Protein AF-A0A2R6CBZ5-F1 (afdb_monomer_lite)

Sequence (219 aa):
MSNRHTLRALGLALSLVWSGFLWVFGEGLGGIYASTMGGGVFPGTPSLLNGFPGAALLYAWLSIILLLPERMWRLEGVFSPIRDGAAALFAVSTLVQLSPLMWTAYGQASIFTANLDNLPPQLWFTVEGIAHFSVSHPVTANTLEALAEGLAALGVWGVTPKRWGYIYATILLGFTWWFSLGLGGLLTGLGTDPNTPPLILLLMTPYILWCRQAQSNQT

pLDDT: mean 89.34, std 8.37, range [50.94, 98.0]

Foldseek 3Di:
DVVVVVVLLVVLVVLLVVLVVCCVPVCVQVQCWDADPVGDIDGGQRAVLSQPNKPSVLSNLVSVLSVDDCVLCDLQDQHHSLLLVLLVRLVVRLVSLVPPQQQALCRLLVQQVVQCVLADVVCNVVQVVVSVCCNVHSNVNSVVRSVLSNLLSVQSDGNDQNLVSLVSLLVVLVCSQVRRCVQQSVNVVPRPDRGNSVSSNVSCVVSNVVVVVVVVVVD

Organism: NCBI:txid1978158

Secondary structure (DSSP, 8-state):
-HHHHHHHHHHHHHHHHHHHHHHHHTSHHHHTEEE-TTS-EEE----GGGTTT-HHHHHHHHHHHHHS-GGGG-TT-S--HHHHHHHHHHHHHHHHTTSGGGGSTTHHHHHHHHGGGGS-GGGTHHHHHHHHHHHH-HHHHHHHHHHHHHHHHHHH-SSS--HHHHHHHHHHHHHIIIIITGGGGTTTT--SS--HHHHHHHHHHHHHHHHHHHHHT--

Radius of gyration: 18.52 Å; chains: 1; bounding box: 54×33×58 Å

Structure (mmCIF, N/CA/C/O backbone):
data_AF-A0A2R6CBZ5-F1
#
_entry.id   AF-A0A2R6CBZ5-F1
#
loop_
_atom_site.group_PDB
_atom_site.id
_atom_site.type_symbol
_atom_site.label_atom_id
_atom_site.label_alt_id
_atom_site.label_comp_id
_atom_site.label_asym_id
_atom_site.label_entity_id
_atom_site.label_seq_id
_atom_site.pdbx_PDB_ins_code
_atom_site.Cartn_x
_atom_site.Cartn_y
_atom_site.Cartn_z
_atom_site.occupancy
_atom_site.B_iso_or_equiv
_atom_site.auth_seq_id
_atom_site.auth_comp_id
_atom_site.auth_asym_id
_atom_site.auth_atom_id
_atom_site.pdbx_PDB_model_num
ATOM 1 N N . MET A 1 1 ? -36.769 6.886 15.000 1.00 52.84 1 MET A N 1
ATOM 2 C CA . MET A 1 1 ? -35.297 6.684 14.982 1.00 52.84 1 MET A CA 1
ATOM 3 C C . MET A 1 1 ? -34.851 5.418 14.227 1.00 52.84 1 MET A C 1
ATOM 5 O O . MET A 1 1 ? -33.758 5.444 13.682 1.00 52.84 1 MET A O 1
ATOM 9 N N . SER A 1 2 ? -35.683 4.370 14.088 1.00 66.56 2 SER A N 1
ATOM 10 C CA . SER A 1 2 ? -35.360 3.122 13.354 1.00 66.56 2 SER A CA 1
ATOM 11 C C . SER A 1 2 ? -34.949 3.313 11.874 1.00 66.56 2 SER A C 1
ATOM 13 O O . SER A 1 2 ? -33.903 2.808 11.476 1.00 66.56 2 SER A O 1
ATOM 15 N N . ASN A 1 3 ? -35.662 4.134 11.087 1.00 79.69 3 ASN A N 1
ATOM 16 C CA . ASN A 1 3 ? -35.371 4.286 9.648 1.00 79.69 3 ASN A CA 1
ATOM 17 C C . ASN A 1 3 ? -33.962 4.804 9.319 1.00 79.69 3 ASN A C 1
ATOM 19 O O . ASN A 1 3 ? -33.405 4.414 8.302 1.00 79.69 3 ASN A O 1
ATOM 23 N N . ARG A 1 4 ? -33.352 5.660 10.151 1.00 84.62 4 ARG A N 1
ATOM 24 C CA . ARG A 1 4 ? -32.015 6.213 9.850 1.00 84.62 4 ARG A CA 1
ATOM 25 C C . ARG A 1 4 ? -30.916 5.157 9.962 1.00 84.62 4 ARG A C 1
ATOM 27 O O . ARG A 1 4 ? -30.015 5.132 9.132 1.00 84.62 4 ARG A O 1
ATOM 34 N N . HIS A 1 5 ? -31.010 4.277 10.958 1.00 85.12 5 HIS A N 1
ATOM 35 C CA . HIS A 1 5 ? -30.058 3.178 11.123 1.00 85.12 5 HIS A CA 1
ATOM 36 C C . HIS A 1 5 ? -30.206 2.145 10.009 1.00 85.12 5 HIS A C 1
ATOM 38 O O . HIS A 1 5 ? -29.203 1.731 9.435 1.00 85.12 5 HIS A O 1
ATOM 44 N N . THR A 1 6 ? -31.443 1.796 9.649 1.00 89.56 6 THR A N 1
ATOM 45 C CA . THR A 1 6 ? -31.718 0.868 8.545 1.00 89.56 6 THR A CA 1
ATOM 46 C C . THR A 1 6 ? -31.241 1.425 7.204 1.00 89.56 6 THR A C 1
ATOM 48 O O . THR A 1 6 ? -30.576 0.713 6.460 1.00 89.56 6 THR A O 1
ATOM 51 N N . LEU A 1 7 ? -31.499 2.706 6.914 1.00 92.62 7 LEU A N 1
ATOM 52 C CA . LEU A 1 7 ? -31.026 3.355 5.685 1.00 92.62 7 LEU A CA 1
ATOM 53 C C . LEU A 1 7 ? -29.497 3.440 5.627 1.00 92.62 7 LEU A C 1
ATOM 55 O O . LEU A 1 7 ? -28.917 3.161 4.581 1.00 92.62 7 LEU A O 1
ATOM 59 N N . ARG A 1 8 ? -28.832 3.765 6.745 1.00 92.00 8 ARG A N 1
ATOM 60 C CA . ARG A 1 8 ? -27.363 3.739 6.828 1.00 92.00 8 ARG A CA 1
ATOM 61 C C . ARG A 1 8 ? -26.823 2.339 6.548 1.00 92.00 8 ARG A C 1
ATOM 63 O O . ARG A 1 8 ? -25.903 2.199 5.751 1.00 92.00 8 ARG A O 1
ATOM 70 N N . ALA A 1 9 ? -27.377 1.319 7.200 1.00 92.50 9 ALA A N 1
ATOM 71 C CA . ALA A 1 9 ? -26.928 -0.059 7.029 1.00 92.50 9 ALA A CA 1
ATOM 72 C C . ALA A 1 9 ? -27.120 -0.541 5.585 1.00 92.50 9 ALA A C 1
ATOM 74 O O . ALA A 1 9 ? -26.209 -1.136 5.017 1.00 92.50 9 ALA A O 1
ATOM 75 N N . LEU A 1 10 ? -28.263 -0.219 4.972 1.00 95.00 10 LEU A N 1
ATOM 76 C CA . LEU A 1 10 ? -28.537 -0.525 3.571 1.00 95.00 10 LEU A CA 1
ATOM 77 C C . LEU A 1 10 ? -27.551 0.186 2.636 1.00 95.00 10 LEU A C 1
ATOM 79 O O . LEU A 1 10 ? -26.995 -0.451 1.747 1.00 95.00 10 LEU A O 1
ATOM 83 N N . GLY A 1 11 ? -27.300 1.479 2.859 1.00 95.25 11 GLY A N 1
ATOM 84 C CA . GLY A 1 11 ? -26.334 2.249 2.075 1.00 95.25 11 GLY A CA 1
ATOM 85 C C . GLY A 1 11 ? -24.929 1.650 2.143 1.00 95.25 11 GLY A C 1
ATOM 86 O O . GLY A 1 11 ? -24.306 1.445 1.110 1.00 95.25 11 GLY A O 1
ATOM 87 N N . LEU A 1 12 ? -24.462 1.281 3.339 1.00 95.62 12 LEU A N 1
ATOM 88 C CA . LEU A 1 12 ? -23.156 0.638 3.522 1.00 95.62 12 LEU A CA 1
ATOM 89 C C . LEU A 1 12 ? -23.094 -0.762 2.898 1.00 95.62 12 LEU A C 1
ATOM 91 O O . LEU A 1 12 ? -22.068 -1.127 2.333 1.00 95.62 12 LEU A O 1
ATOM 95 N N . ALA A 1 13 ? -24.180 -1.536 2.960 1.00 95.62 13 ALA A N 1
ATOM 96 C CA . ALA A 1 13 ? -24.251 -2.843 2.312 1.00 95.62 13 ALA A CA 1
ATOM 97 C C . ALA A 1 13 ? -24.201 -2.721 0.780 1.00 95.62 13 ALA A C 1
ATOM 99 O O . ALA A 1 13 ? -23.477 -3.470 0.128 1.00 95.62 13 ALA A O 1
ATOM 100 N N . LEU A 1 14 ? -24.915 -1.748 0.205 1.00 96.25 14 LEU A N 1
ATOM 101 C CA . LEU A 1 14 ? -24.851 -1.455 -1.228 1.00 96.25 14 LEU A CA 1
ATOM 102 C C . LEU A 1 14 ? -23.453 -0.980 -1.638 1.00 96.25 14 LEU A C 1
ATOM 104 O O . LEU A 1 14 ? -22.916 -1.486 -2.621 1.00 96.25 14 LEU A O 1
ATOM 108 N N . SER A 1 15 ? -22.833 -0.087 -0.859 1.00 95.81 15 SER A N 1
ATOM 109 C CA . SER A 1 15 ? -21.448 0.344 -1.086 1.00 95.81 15 SER A CA 1
ATOM 110 C C . SER A 1 15 ? -20.470 -0.824 -1.027 1.00 95.81 15 SER A C 1
ATOM 112 O O . SER A 1 15 ? -19.576 -0.897 -1.864 1.00 95.81 15 SER A O 1
ATOM 114 N N . LEU A 1 16 ? -20.648 -1.760 -0.090 1.00 96.31 16 LEU A N 1
ATOM 115 C CA . LEU A 1 16 ? -19.819 -2.959 0.028 1.00 96.31 16 LEU A CA 1
ATOM 116 C C . LEU A 1 16 ? -19.927 -3.847 -1.219 1.00 96.31 16 LEU A C 1
ATOM 118 O O . LEU A 1 16 ? -18.905 -4.246 -1.775 1.00 96.31 16 LEU A O 1
ATOM 122 N N . VAL A 1 17 ? -21.151 -4.120 -1.682 1.00 96.44 17 VAL A N 1
ATOM 123 C CA . VAL A 1 17 ? -21.393 -4.927 -2.890 1.00 96.44 17 VAL A CA 1
ATOM 124 C C . VAL A 1 17 ? -20.820 -4.241 -4.130 1.00 96.44 17 VAL A C 1
ATOM 126 O O . VAL A 1 17 ? -20.126 -4.881 -4.918 1.00 96.44 17 VAL A O 1
ATOM 129 N N . TRP A 1 18 ? -21.060 -2.938 -4.286 1.00 96.38 18 TRP A N 1
ATOM 130 C CA . TRP A 1 18 ? -20.557 -2.166 -5.422 1.00 96.38 18 TRP A CA 1
ATOM 131 C C . TRP A 1 18 ? -19.028 -2.084 -5.442 1.00 96.38 18 TRP A C 1
ATOM 133 O O . TRP A 1 18 ? -18.405 -2.296 -6.479 1.00 96.38 18 TRP A O 1
ATOM 143 N N . SER A 1 19 ? -18.416 -1.852 -4.282 1.00 95.44 19 SER A N 1
ATOM 144 C CA . SER A 1 19 ? -16.959 -1.833 -4.134 1.00 95.44 19 SER A CA 1
ATOM 145 C C . SER A 1 19 ? -16.347 -3.191 -4.479 1.00 95.44 19 SER A C 1
ATOM 147 O O . SER A 1 19 ? -15.356 -3.251 -5.196 1.00 95.44 19 SER A O 1
ATOM 149 N N . GLY A 1 20 ? -16.969 -4.295 -4.046 1.00 95.19 20 GLY A N 1
ATOM 150 C CA . GLY A 1 20 ? -16.539 -5.641 -4.433 1.00 95.19 20 GLY A CA 1
ATOM 151 C C . GLY A 1 20 ? -16.643 -5.888 -5.940 1.00 95.19 20 GLY A C 1
ATOM 152 O O . GLY A 1 20 ? -15.732 -6.459 -6.533 1.00 95.19 20 GLY A O 1
ATOM 153 N N . PHE A 1 21 ? -17.714 -5.410 -6.579 1.00 94.94 21 PHE A N 1
ATOM 154 C CA . PHE A 1 21 ? -17.866 -5.483 -8.033 1.00 94.94 21 PHE A CA 1
ATOM 155 C C . PHE A 1 21 ? -16.751 -4.717 -8.764 1.00 94.94 21 PHE A C 1
ATOM 157 O O . PHE A 1 21 ? -16.101 -5.281 -9.645 1.00 94.94 21 PHE A O 1
ATOM 164 N N . LEU A 1 22 ? -16.480 -3.467 -8.373 1.00 92.88 22 LEU A N 1
ATOM 165 C CA . LEU A 1 22 ? -15.398 -2.667 -8.958 1.00 92.88 22 LEU A CA 1
ATOM 166 C C . LEU A 1 22 ? -14.021 -3.279 -8.703 1.00 92.88 22 LEU A C 1
ATOM 168 O O . LEU A 1 22 ? -13.183 -3.277 -9.597 1.00 92.88 22 LEU A O 1
ATOM 172 N N . TRP A 1 23 ? -13.795 -3.859 -7.529 1.00 93.56 23 TRP A N 1
ATOM 173 C CA . TRP A 1 23 ? -12.529 -4.510 -7.223 1.00 93.56 23 TRP A CA 1
ATOM 174 C C . TRP A 1 23 ? -12.255 -5.702 -8.152 1.00 93.56 23 TRP A C 1
ATOM 176 O O . TRP A 1 23 ? -11.148 -5.854 -8.666 1.00 93.56 23 TRP A O 1
ATOM 186 N N . VAL A 1 24 ? -13.274 -6.524 -8.425 1.00 91.19 24 VAL A N 1
ATOM 187 C CA . VAL A 1 24 ? -13.150 -7.683 -9.323 1.00 91.19 24 VAL A CA 1
ATOM 188 C C . VAL A 1 24 ? -13.010 -7.252 -10.783 1.00 91.19 24 VAL A C 1
ATOM 190 O O . VAL A 1 24 ? -12.098 -7.713 -11.466 1.00 91.19 24 VAL A O 1
ATOM 193 N N . PHE A 1 25 ? -13.907 -6.390 -11.269 1.00 88.44 25 PHE A N 1
ATOM 194 C CA . PHE A 1 25 ? -14.039 -6.113 -12.704 1.00 88.44 25 PHE A CA 1
ATOM 195 C C . PHE A 1 25 ? -13.371 -4.815 -13.162 1.00 88.44 25 PHE A C 1
ATOM 197 O O . PHE A 1 25 ? -12.951 -4.731 -14.311 1.00 88.44 25 PHE A O 1
ATOM 204 N N . GLY A 1 26 ? -13.288 -3.810 -12.292 1.00 85.62 26 GLY A N 1
ATOM 205 C CA . GLY A 1 26 ? -12.652 -2.524 -12.584 1.00 85.62 26 GLY A CA 1
ATOM 206 C C . GLY A 1 26 ? -11.151 -2.526 -12.298 1.00 85.62 26 GLY A C 1
ATOM 207 O O . GLY A 1 26 ? -10.377 -2.055 -13.121 1.00 85.62 26 GLY A O 1
ATOM 208 N N . GLU A 1 27 ? -10.735 -3.094 -11.163 1.00 88.56 27 GLU A N 1
ATOM 209 C CA . GLU A 1 27 ? -9.334 -3.068 -10.705 1.00 88.56 27 GLU A CA 1
ATOM 210 C C . GLU A 1 27 ? -8.576 -4.390 -10.934 1.00 88.56 27 GLU A C 1
ATOM 212 O O . GLU A 1 27 ? -7.393 -4.487 -10.609 1.00 88.56 27 GLU A O 1
ATOM 217 N N . GLY A 1 28 ? -9.231 -5.437 -11.452 1.00 86.19 28 GLY A N 1
ATOM 218 C CA . GLY A 1 28 ? -8.579 -6.730 -11.709 1.00 86.19 28 GLY A CA 1
ATOM 219 C C . GLY A 1 28 ? -8.059 -7.413 -10.438 1.00 86.19 28 GLY A C 1
ATOM 220 O O . GLY A 1 28 ? -6.950 -7.953 -10.423 1.00 86.19 28 GLY A O 1
ATOM 221 N N . LEU A 1 29 ? -8.851 -7.369 -9.359 1.00 89.25 29 LEU A N 1
ATOM 222 C CA . LEU A 1 29 ? -8.486 -7.794 -8.000 1.00 89.25 29 LEU A CA 1
ATOM 223 C C . LEU A 1 29 ? -7.281 -7.022 -7.433 1.00 89.25 29 LEU A C 1
ATOM 225 O O . LEU A 1 29 ? -6.395 -7.607 -6.808 1.00 89.25 29 LEU A O 1
ATOM 229 N N . GLY A 1 30 ? -7.224 -5.711 -7.676 1.00 85.88 30 GLY A N 1
ATOM 230 C CA . GLY A 1 30 ? -6.129 -4.862 -7.203 1.00 85.88 30 GLY A CA 1
ATOM 231 C C . GLY A 1 30 ? -4.827 -5.059 -7.976 1.00 85.88 30 GLY A C 1
ATOM 232 O O . GLY A 1 30 ? -3.751 -5.009 -7.383 1.00 85.88 30 GLY A O 1
ATOM 233 N N . GLY A 1 31 ? -4.915 -5.353 -9.275 1.00 86.12 31 GLY A N 1
ATOM 234 C CA . GLY A 1 31 ? -3.750 -5.578 -10.133 1.00 86.12 31 GLY A CA 1
ATOM 235 C C . GLY A 1 31 ? -3.151 -6.988 -10.068 1.00 86.12 31 GLY A C 1
ATOM 236 O O . GLY A 1 31 ? -2.089 -7.210 -10.651 1.00 86.12 31 GLY A O 1
ATOM 237 N N . ILE A 1 32 ? -3.812 -7.957 -9.412 1.00 87.62 32 ILE A N 1
ATOM 238 C CA . ILE A 1 32 ? -3.441 -9.386 -9.523 1.00 87.62 32 ILE A CA 1
ATOM 239 C C . ILE A 1 32 ? -3.614 -9.860 -10.966 1.00 87.62 32 ILE A C 1
ATOM 241 O O . ILE A 1 32 ? -2.804 -10.643 -11.465 1.00 87.62 32 ILE A O 1
ATOM 245 N N . TYR A 1 33 ? -4.656 -9.375 -11.638 1.00 87.25 33 TYR A N 1
ATOM 246 C CA . TYR A 1 33 ? -4.913 -9.638 -13.043 1.00 87.25 33 TYR A CA 1
ATOM 247 C C . TYR A 1 33 ? -4.936 -8.333 -13.832 1.00 87.25 33 TYR A C 1
ATOM 249 O O . TYR A 1 33 ? -5.466 -7.322 -13.379 1.00 87.25 33 TYR A O 1
ATOM 257 N N . ALA A 1 34 ? -4.395 -8.379 -15.043 1.00 80.94 34 ALA A N 1
ATOM 258 C CA . ALA A 1 34 ? -4.497 -7.315 -16.028 1.00 80.94 34 ALA A CA 1
ATOM 259 C C . ALA A 1 34 ? -5.406 -7.771 -17.174 1.00 80.94 34 ALA A C 1
ATOM 261 O O . ALA A 1 34 ? -5.337 -8.924 -17.611 1.00 80.94 34 ALA A O 1
ATOM 262 N N . SER A 1 35 ? -6.253 -6.865 -17.666 1.00 71.25 35 SER A N 1
ATOM 263 C CA . SER A 1 35 ? -7.093 -7.106 -18.840 1.00 71.25 35 SER A CA 1
ATOM 264 C C . SER A 1 35 ? -6.584 -6.304 -20.034 1.00 71.25 35 SER A C 1
ATOM 266 O O . SER A 1 35 ? -6.157 -5.158 -19.896 1.00 71.25 35 SER A O 1
ATOM 268 N N . THR A 1 36 ? -6.599 -6.910 -21.218 1.00 67.81 36 THR A N 1
ATOM 269 C CA . THR A 1 36 ? -6.299 -6.206 -22.470 1.00 67.81 36 THR A CA 1
ATOM 270 C C . THR A 1 36 ? -7.587 -5.755 -23.146 1.00 67.81 36 THR A C 1
ATOM 272 O O . THR A 1 36 ? -8.638 -6.374 -22.983 1.00 67.81 36 THR A O 1
ATOM 275 N N . MET A 1 37 ? -7.509 -4.719 -23.990 1.00 58.69 37 MET A N 1
ATOM 276 C CA . MET A 1 37 ? -8.653 -4.252 -24.791 1.00 58.69 37 MET A CA 1
ATOM 277 C C . MET A 1 37 ? -9.241 -5.333 -25.725 1.00 58.69 37 MET A C 1
ATOM 279 O O . MET A 1 37 ? -10.350 -5.170 -26.222 1.00 58.69 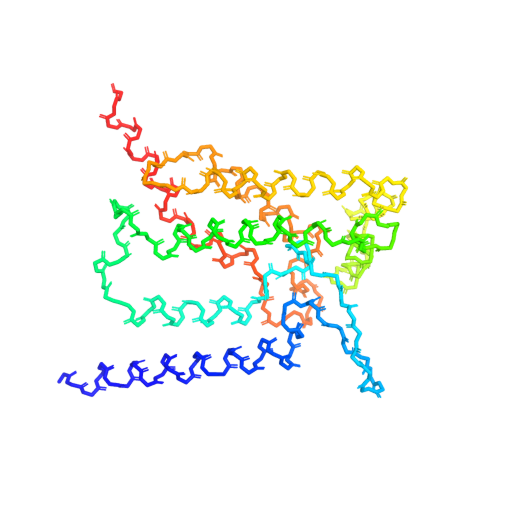37 MET A O 1
ATOM 283 N N . GLY A 1 38 ? -8.529 -6.448 -25.941 1.00 69.88 38 GLY A N 1
ATOM 284 C CA . GLY A 1 38 ? -9.014 -7.629 -26.663 1.00 69.88 38 GLY A CA 1
ATOM 285 C C . GLY A 1 38 ? -9.733 -8.674 -25.796 1.00 69.88 38 GLY A C 1
ATOM 286 O O . GLY A 1 38 ? -10.045 -9.749 -26.300 1.00 69.88 38 GLY A O 1
ATOM 287 N N . GLY A 1 39 ? -9.964 -8.404 -24.506 1.00 69.00 39 GLY A N 1
ATOM 288 C CA . GLY A 1 39 ? -10.650 -9.308 -23.573 1.00 69.00 39 GLY A CA 1
ATOM 289 C C . GLY A 1 39 ? -9.772 -10.411 -22.966 1.00 69.00 39 GLY A C 1
ATOM 290 O O . GLY A 1 39 ? -10.287 -11.288 -22.277 1.00 69.00 39 GLY A O 1
ATOM 291 N N . GLY A 1 40 ? -8.457 -10.389 -23.206 1.00 76.88 40 GLY A N 1
ATOM 292 C CA . GLY A 1 40 ? -7.523 -11.335 -22.594 1.00 76.88 40 GLY A CA 1
ATOM 293 C C . GLY A 1 40 ? -7.223 -10.963 -21.143 1.00 76.88 40 GLY A C 1
ATOM 294 O O . GLY A 1 40 ? -6.978 -9.793 -20.854 1.00 76.88 40 GLY A O 1
ATOM 295 N N . VAL A 1 41 ? -7.218 -11.954 -20.248 1.00 80.06 41 VAL A N 1
ATOM 296 C CA . VAL A 1 41 ? -6.837 -11.799 -18.836 1.00 80.06 41 VAL A CA 1
ATOM 297 C C . VAL A 1 41 ? -5.476 -12.447 -18.622 1.00 80.06 41 VAL A C 1
ATOM 299 O O . VAL A 1 41 ? -5.294 -13.624 -18.935 1.00 80.06 41 VAL A O 1
ATOM 302 N N . PHE A 1 42 ? -4.531 -11.689 -18.075 1.00 83.69 42 PHE A N 1
ATOM 303 C CA . PHE A 1 42 ? -3.172 -12.150 -17.798 1.00 83.69 42 PHE A CA 1
ATOM 304 C C . PHE A 1 42 ? -2.784 -11.841 -16.348 1.00 83.69 42 PHE A C 1
ATOM 306 O O . PHE A 1 42 ? -3.378 -10.947 -15.741 1.00 83.69 42 PHE A O 1
ATOM 313 N N . PRO A 1 43 ? -1.803 -12.557 -15.771 1.00 84.38 43 PRO A N 1
ATOM 314 C CA . PRO A 1 43 ? -1.226 -12.175 -14.487 1.00 84.38 43 PRO A CA 1
ATOM 315 C C . PRO A 1 43 ? -0.700 -10.736 -14.546 1.00 84.38 43 PRO A C 1
ATOM 317 O O . PRO A 1 43 ? 0.056 -10.390 -15.454 1.00 84.38 43 PRO A O 1
ATOM 320 N N . GLY A 1 44 ? -1.137 -9.904 -13.605 1.00 85.25 44 GLY A N 1
ATOM 321 C CA . GLY A 1 44 ? -0.653 -8.539 -13.431 1.00 85.25 44 GLY A CA 1
ATOM 322 C C . GLY A 1 44 ? 0.586 -8.475 -12.538 1.00 85.25 44 GLY A C 1
ATOM 323 O O . GLY A 1 44 ? 1.212 -9.490 -12.224 1.00 85.25 44 GLY A O 1
ATOM 324 N N . THR A 1 45 ? 0.923 -7.262 -12.105 1.00 87.69 45 THR A N 1
ATOM 325 C CA . THR A 1 45 ? 2.003 -6.970 -11.151 1.00 87.69 45 THR A CA 1
ATOM 326 C C . THR A 1 45 ? 1.400 -6.492 -9.830 1.00 87.69 45 THR A C 1
ATOM 328 O O . THR A 1 45 ? 1.353 -5.283 -9.576 1.00 87.69 45 THR A O 1
ATOM 331 N N . PRO A 1 46 ? 0.854 -7.406 -9.006 1.00 87.06 46 PRO A N 1
ATOM 332 C CA . PRO A 1 46 ? 0.301 -7.034 -7.714 1.00 87.06 46 PRO A CA 1
ATOM 333 C C . PRO A 1 46 ? 1.447 -6.567 -6.807 1.00 87.06 46 PRO A C 1
ATOM 335 O O . PRO A 1 46 ? 2.442 -7.262 -6.644 1.00 87.06 46 PRO A O 1
ATOM 338 N N . SER A 1 47 ? 1.336 -5.351 -6.281 1.00 91.31 47 SER A N 1
ATOM 339 C CA . SER A 1 47 ? 2.338 -4.701 -5.428 1.00 91.31 47 SER A CA 1
ATOM 340 C C . SER A 1 47 ? 1.705 -3.452 -4.817 1.00 91.31 47 SER A C 1
ATOM 342 O O . SER A 1 47 ? 0.853 -2.820 -5.458 1.00 91.31 47 SER A O 1
ATOM 344 N N . LEU A 1 48 ? 2.098 -3.071 -3.594 1.00 92.50 48 LEU A N 1
ATOM 345 C CA . LEU A 1 48 ? 1.616 -1.824 -2.988 1.00 92.50 48 LEU A CA 1
ATOM 346 C C . LEU A 1 48 ? 1.962 -0.615 -3.870 1.00 92.50 48 LEU A C 1
ATOM 348 O O . LEU A 1 48 ? 1.159 0.314 -3.973 1.00 92.50 48 LEU A O 1
ATOM 352 N N . LEU A 1 49 ? 3.118 -0.654 -4.544 1.00 92.62 49 LEU A N 1
ATOM 353 C CA . LEU A 1 49 ? 3.564 0.367 -5.493 1.00 92.62 49 LEU A CA 1
ATOM 354 C C . LEU A 1 49 ? 2.635 0.474 -6.708 1.00 92.62 49 LEU A C 1
ATOM 356 O O . LEU A 1 49 ? 2.449 1.569 -7.226 1.00 92.62 49 LEU A O 1
ATOM 360 N N . ASN A 1 50 ? 1.990 -0.623 -7.108 1.00 91.00 50 ASN A N 1
ATOM 361 C CA . ASN A 1 50 ? 0.949 -0.638 -8.141 1.00 91.00 50 ASN A CA 1
ATOM 362 C C . ASN A 1 50 ? -0.466 -0.399 -7.577 1.00 91.00 50 ASN A C 1
ATOM 364 O O . ASN A 1 50 ? -1.469 -0.626 -8.248 1.00 91.00 50 ASN A O 1
ATOM 368 N N . GLY A 1 51 ? -0.569 0.026 -6.317 1.00 88.50 51 GLY A N 1
ATOM 369 C CA . GLY A 1 51 ? -1.836 0.358 -5.680 1.00 88.50 51 GLY A CA 1
ATOM 370 C C . GLY A 1 51 ? -2.567 -0.836 -5.077 1.00 88.50 51 GLY A C 1
ATOM 371 O O . GLY A 1 51 ? -3.662 -0.634 -4.558 1.00 88.50 51 GLY A O 1
ATOM 372 N N . PHE A 1 52 ? -1.984 -2.042 -5.060 1.00 91.44 52 PHE A N 1
ATOM 373 C CA . PHE A 1 52 ? -2.568 -3.205 -4.385 1.00 91.44 52 PHE A CA 1
ATOM 374 C C . PHE A 1 52 ? -2.882 -2.884 -2.905 1.00 91.44 52 PHE A C 1
ATOM 376 O O . PHE A 1 52 ? -2.069 -2.253 -2.226 1.00 91.44 52 PHE A O 1
ATOM 383 N N . PRO A 1 53 ? -4.040 -3.309 -2.368 1.00 90.19 53 PRO A N 1
ATOM 384 C CA . PRO A 1 53 ? -5.051 -4.162 -2.998 1.00 90.19 53 PRO A CA 1
ATOM 385 C C . PRO A 1 53 ? -6.089 -3.416 -3.848 1.00 90.19 53 PRO A C 1
ATOM 387 O O . PRO A 1 53 ? -7.047 -4.039 -4.284 1.00 90.19 53 PRO A O 1
ATOM 390 N N . GLY A 1 54 ? -5.929 -2.116 -4.069 1.00 90.75 54 GLY A N 1
ATOM 391 C CA . GLY A 1 54 ? -6.854 -1.277 -4.826 1.00 90.75 54 GLY A CA 1
ATOM 392 C C . GLY A 1 54 ? -7.791 -0.455 -3.938 1.00 90.75 54 GLY A C 1
ATOM 393 O O . GLY A 1 54 ? -8.134 -0.847 -2.813 1.00 90.75 54 GLY A O 1
ATOM 394 N N . ALA A 1 55 ? -8.198 0.713 -4.439 1.00 91.06 55 ALA A N 1
ATOM 395 C CA . ALA A 1 55 ? -9.032 1.657 -3.702 1.00 91.06 55 ALA A CA 1
ATOM 396 C C . ALA A 1 55 ? -10.438 1.088 -3.470 1.00 91.06 55 ALA A C 1
ATOM 398 O O . ALA A 1 55 ? -10.992 1.244 -2.375 1.00 91.06 55 ALA A O 1
ATOM 399 N N . ALA A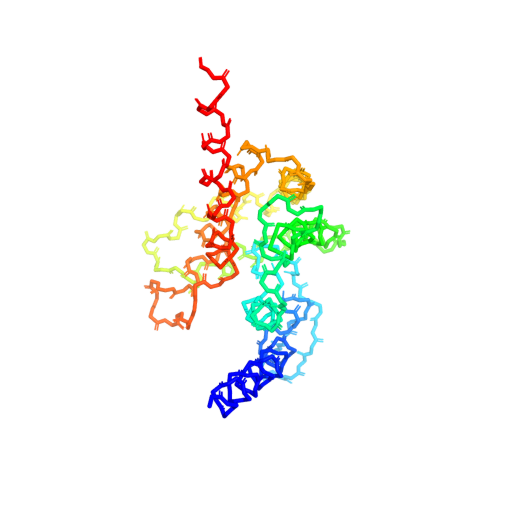 1 56 ? -10.980 0.342 -4.439 1.00 92.56 56 ALA A N 1
ATOM 400 C CA . ALA A 1 56 ? -12.272 -0.318 -4.305 1.00 92.56 56 ALA A CA 1
ATOM 401 C C . ALA A 1 56 ? -12.300 -1.293 -3.118 1.00 92.56 56 ALA A C 1
ATOM 403 O O . ALA A 1 56 ? -13.252 -1.277 -2.331 1.00 92.56 56 ALA A O 1
ATOM 404 N N . LEU A 1 57 ? -11.242 -2.083 -2.897 1.00 93.75 57 LEU A N 1
ATOM 405 C CA . LEU A 1 57 ? -11.201 -2.962 -1.723 1.00 93.75 57 LEU A CA 1
ATOM 406 C C . LEU A 1 57 ? -11.137 -2.169 -0.413 1.00 93.75 57 LEU A C 1
ATOM 408 O O . LEU A 1 57 ? -11.760 -2.564 0.577 1.00 93.75 57 LEU A O 1
ATOM 412 N N . LEU A 1 58 ? -10.443 -1.028 -0.394 1.00 93.44 58 LEU A N 1
ATOM 413 C CA . LEU A 1 58 ? -10.440 -0.157 0.782 1.00 93.44 58 LEU A CA 1
ATOM 414 C C . LEU A 1 58 ? -11.823 0.444 1.056 1.00 93.44 58 LEU A C 1
ATOM 416 O O . LEU A 1 58 ? -12.214 0.544 2.218 1.00 93.44 58 LEU A O 1
ATOM 420 N N . TYR A 1 59 ? -12.606 0.787 0.031 1.00 93.81 59 TYR A N 1
ATOM 421 C CA . TYR A 1 59 ? -13.989 1.248 0.212 1.00 93.81 59 TYR A CA 1
ATOM 422 C C . TYR A 1 59 ? -14.903 0.148 0.763 1.00 93.81 59 TYR A C 1
ATOM 424 O O . TYR A 1 59 ? -15.730 0.409 1.649 1.00 93.81 59 TYR A O 1
ATOM 432 N N . ALA A 1 60 ? -14.720 -1.095 0.309 1.00 94.81 60 ALA A N 1
ATOM 433 C CA . ALA A 1 60 ? -15.379 -2.260 0.893 1.00 94.81 60 ALA A CA 1
ATOM 434 C C . ALA A 1 60 ? -15.004 -2.417 2.377 1.00 94.81 60 ALA A C 1
ATOM 436 O O . ALA A 1 60 ? -15.878 -2.536 3.241 1.00 94.81 60 ALA A O 1
ATOM 437 N N . TRP A 1 61 ? -13.714 -2.334 2.700 1.00 94.25 61 TRP A N 1
ATOM 438 C CA . TRP A 1 61 ? -13.220 -2.428 4.073 1.00 94.25 61 TRP A CA 1
ATOM 439 C C . TRP A 1 61 ? -13.741 -1.296 4.972 1.00 94.25 61 TRP A C 1
ATOM 441 O O . TRP A 1 61 ? -14.211 -1.564 6.079 1.00 94.25 61 TRP A O 1
ATOM 451 N N . LEU A 1 62 ? -13.770 -0.052 4.487 1.00 92.81 62 LEU A N 1
ATOM 452 C CA . LEU A 1 62 ? -14.379 1.086 5.186 1.00 92.81 62 LEU A CA 1
ATOM 453 C C . LEU A 1 62 ? -15.871 0.865 5.445 1.00 92.81 62 LEU A C 1
ATOM 455 O O . LEU A 1 62 ? -16.357 1.155 6.540 1.00 92.81 62 LEU A O 1
ATOM 459 N N . SER A 1 63 ? -16.593 0.315 4.466 1.00 94.31 63 SER A N 1
ATOM 460 C CA . SER A 1 63 ? -18.015 -0.009 4.612 1.00 94.31 63 SER A CA 1
ATOM 461 C C . SER A 1 63 ? -18.236 -1.045 5.717 1.00 94.31 63 SER A C 1
ATOM 463 O O . SER A 1 63 ? -19.136 -0.880 6.542 1.00 94.31 63 SER A O 1
ATOM 465 N N . ILE A 1 64 ? -17.371 -2.063 5.795 1.00 93.44 64 ILE A N 1
ATOM 466 C CA . ILE A 1 64 ? -17.378 -3.053 6.881 1.00 93.44 64 ILE A CA 1
ATOM 467 C C . ILE A 1 64 ? -17.100 -2.371 8.221 1.00 93.44 64 ILE A C 1
ATOM 469 O O . ILE A 1 64 ? -17.884 -2.537 9.152 1.00 93.44 64 ILE A O 1
ATOM 473 N N . ILE A 1 65 ? -16.040 -1.564 8.324 1.00 91.81 65 ILE A N 1
ATOM 474 C CA . ILE A 1 65 ? -15.695 -0.846 9.560 1.00 91.81 65 ILE A CA 1
ATOM 475 C C . ILE A 1 65 ? -16.886 -0.003 10.050 1.00 91.81 65 ILE A C 1
ATOM 477 O O . ILE A 1 65 ? -17.234 -0.061 11.229 1.00 91.81 65 ILE A O 1
ATOM 481 N N . LEU A 1 66 ? -17.565 0.706 9.142 1.00 91.88 66 LEU A N 1
ATOM 482 C CA . LEU A 1 66 ? -18.753 1.530 9.415 1.00 91.88 66 LEU A CA 1
ATOM 483 C C . LEU A 1 66 ? -20.009 0.752 9.812 1.00 91.88 66 LEU A C 1
ATOM 485 O O . LEU A 1 66 ? -20.913 1.356 10.404 1.00 91.88 66 LEU A O 1
ATOM 489 N N . LEU A 1 67 ? -20.072 -0.543 9.508 1.00 92.50 67 LEU A N 1
ATOM 490 C CA . LEU A 1 67 ? -21.109 -1.462 9.981 1.00 92.50 67 LEU A CA 1
ATOM 491 C C . LEU A 1 67 ? -20.761 -2.085 11.340 1.00 92.50 67 LEU A C 1
ATOM 493 O O . LEU A 1 67 ? -21.663 -2.519 12.059 1.00 92.50 67 LEU A O 1
ATOM 497 N N . LEU A 1 68 ? -19.477 -2.133 11.706 1.00 90.94 68 LEU A N 1
ATOM 498 C CA . LEU A 1 68 ? -19.043 -2.708 12.974 1.00 90.94 68 LEU A CA 1
ATOM 499 C C . LEU A 1 68 ? -19.425 -1.820 14.174 1.00 90.94 68 LEU A C 1
ATOM 501 O O . LEU A 1 68 ? -19.453 -0.592 14.070 1.00 90.94 68 LEU A O 1
ATOM 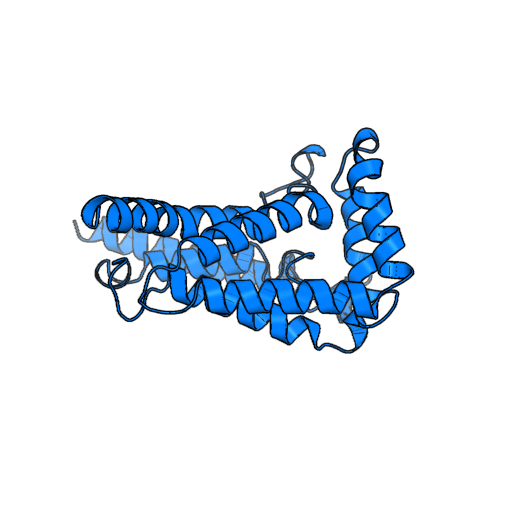505 N N . PRO A 1 69 ? -19.668 -2.423 15.354 1.00 88.38 69 PRO A N 1
ATOM 506 C CA . PRO A 1 69 ? -19.953 -1.676 16.574 1.00 88.38 69 PRO A CA 1
ATOM 507 C C . PRO A 1 69 ? -18.792 -0.762 16.993 1.00 88.38 69 PRO A C 1
ATOM 509 O O . PRO A 1 69 ? -17.633 -1.177 16.971 1.00 88.38 69 PRO A O 1
ATOM 512 N N . GLU A 1 70 ? -19.104 0.428 17.516 1.00 84.31 70 GLU A N 1
ATOM 513 C CA . GLU A 1 70 ? -18.120 1.453 17.924 1.00 84.31 70 GLU A CA 1
ATOM 514 C C . GLU A 1 70 ? -17.068 0.952 18.927 1.00 84.31 70 GLU A C 1
ATOM 516 O O . GLU A 1 70 ? -15.935 1.423 18.943 1.00 84.31 70 GLU A O 1
ATOM 521 N N . ARG A 1 71 ? -17.388 -0.059 19.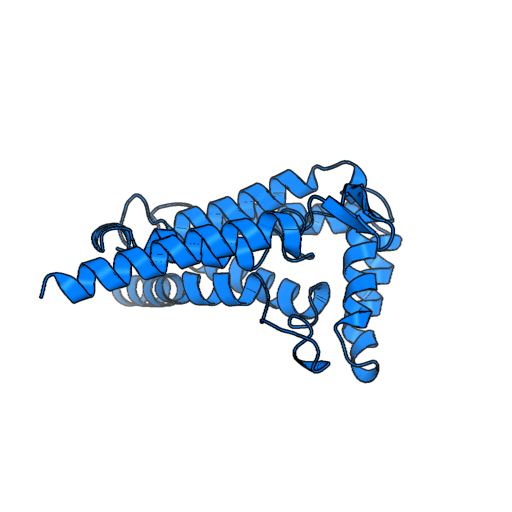745 1.00 85.12 71 ARG A N 1
ATOM 522 C CA . ARG A 1 71 ? -16.407 -0.673 20.660 1.00 85.12 71 ARG A CA 1
ATOM 523 C C . ARG A 1 71 ? -15.175 -1.231 19.936 1.00 85.12 71 ARG A C 1
ATOM 525 O O . ARG A 1 71 ? -14.109 -1.271 20.537 1.00 85.12 71 ARG A O 1
ATOM 532 N N . MET A 1 72 ? -15.317 -1.648 18.674 1.00 85.06 72 MET A N 1
ATOM 533 C CA . MET A 1 72 ? -14.220 -2.183 17.858 1.00 85.06 72 MET A CA 1
ATOM 534 C C . MET A 1 72 ? -13.315 -1.083 17.295 1.00 85.06 72 MET A C 1
ATOM 536 O O . MET A 1 72 ? -12.235 -1.378 16.807 1.00 85.06 72 MET A O 1
ATOM 540 N N . TRP A 1 73 ? -13.736 0.179 17.384 1.00 80.75 73 TRP A N 1
ATOM 541 C CA . TRP A 1 73 ? -12.985 1.340 16.907 1.00 80.75 73 TRP A CA 1
ATOM 542 C C . TRP A 1 73 ? -12.030 1.896 17.966 1.00 80.75 73 TRP A C 1
ATOM 544 O O . TRP A 1 73 ? -11.284 2.839 17.708 1.00 80.75 73 TRP A O 1
ATOM 554 N N . ARG A 1 74 ? -12.075 1.349 19.185 1.00 81.81 74 ARG A N 1
ATOM 555 C CA . ARG A 1 74 ? -11.255 1.821 20.297 1.00 81.81 74 ARG A CA 1
ATOM 556 C C . ARG A 1 74 ? -9.781 1.563 20.009 1.00 81.81 74 ARG A C 1
ATOM 558 O O . ARG A 1 74 ? -9.380 0.434 19.736 1.00 81.81 74 ARG A O 1
ATOM 565 N N . LEU A 1 75 ? -8.973 2.612 20.147 1.00 80.56 75 LEU A N 1
ATOM 566 C CA . LEU A 1 75 ? -7.532 2.567 19.884 1.00 80.56 75 LEU A CA 1
ATOM 567 C C . LEU A 1 75 ? -6.794 1.596 20.819 1.00 80.56 75 LEU A C 1
ATOM 569 O O . LEU A 1 75 ? -5.839 0.951 20.402 1.00 80.56 75 LEU A O 1
ATOM 573 N N . GLU A 1 76 ? -7.296 1.450 22.045 1.00 79.38 76 GLU A N 1
ATOM 574 C CA . GLU A 1 76 ? -6.751 0.593 23.108 1.00 79.38 76 GLU A CA 1
ATOM 575 C C . GLU A 1 76 ? -7.189 -0.878 22.999 1.00 79.38 76 GLU A C 1
ATOM 577 O O . GLU A 1 76 ? -6.808 -1.712 23.820 1.00 79.38 76 GLU A O 1
ATOM 582 N N . GLY A 1 77 ? -8.021 -1.215 22.010 1.00 80.81 77 GLY A N 1
ATOM 583 C CA . GLY A 1 77 ? -8.501 -2.576 21.814 1.00 80.81 77 GLY A CA 1
ATOM 584 C C . GLY A 1 77 ? -7.367 -3.561 21.517 1.00 80.81 77 GLY A C 1
ATOM 585 O O . GLY A 1 77 ? -6.428 -3.264 20.770 1.00 80.81 77 GLY A O 1
ATOM 586 N N . VAL A 1 78 ? -7.502 -4.784 22.048 1.00 83.81 78 VAL A N 1
ATOM 587 C CA . VAL A 1 78 ? -6.626 -5.913 21.684 1.00 83.81 78 VAL A CA 1
ATOM 588 C C . VAL A 1 78 ? -6.659 -6.138 20.173 1.00 83.81 78 VAL A C 1
ATOM 590 O O . VAL A 1 78 ? -5.619 -6.361 19.563 1.00 83.81 78 VAL A O 1
ATOM 593 N N . PHE A 1 79 ? -7.837 -5.981 19.570 1.00 86.88 79 PHE A N 1
ATOM 594 C CA . PHE A 1 79 ? -8.042 -5.948 18.130 1.00 86.88 79 PHE A CA 1
ATOM 595 C C . PHE A 1 79 ? -8.628 -4.598 17.718 1.00 86.88 79 PHE A C 1
ATOM 597 O O . PHE A 1 79 ? -9.575 -4.115 18.346 1.00 86.88 79 PHE A O 1
ATOM 604 N N . SER A 1 80 ? -8.093 -4.029 16.645 1.00 89.94 80 SER A N 1
ATOM 605 C CA . SER A 1 80 ? -8.671 -2.893 15.943 1.00 89.94 80 SER A CA 1
ATOM 606 C C . SER A 1 80 ? -8.702 -3.195 14.450 1.00 89.94 80 SER A C 1
ATOM 608 O O . SER A 1 80 ? -7.637 -3.370 13.852 1.00 89.94 80 SER A O 1
ATOM 610 N N . PRO A 1 81 ? -9.889 -3.167 13.816 1.00 89.50 81 PRO A N 1
ATOM 611 C CA . PRO A 1 81 ? -10.017 -3.345 12.381 1.00 89.50 81 PRO A CA 1
ATOM 612 C C . PRO A 1 81 ? -9.100 -2.419 11.596 1.00 89.50 81 PRO A C 1
ATOM 614 O O . PRO A 1 81 ? -8.556 -2.868 10.606 1.00 89.50 81 PRO A O 1
ATOM 617 N N . ILE A 1 82 ? -8.900 -1.175 12.049 1.00 89.94 82 ILE A N 1
ATOM 618 C CA . ILE A 1 82 ? -8.095 -0.161 11.359 1.00 89.94 82 ILE A CA 1
ATOM 619 C C . ILE A 1 82 ? -6.603 -0.501 11.433 1.00 89.94 82 ILE A C 1
ATOM 621 O O . ILE A 1 82 ? -5.939 -0.591 10.402 1.00 89.94 82 ILE A O 1
ATOM 625 N N . ARG A 1 83 ? -6.078 -0.709 12.648 1.00 91.62 83 ARG A N 1
ATOM 626 C CA . ARG A 1 83 ? -4.657 -1.019 12.866 1.00 91.62 83 ARG A CA 1
ATOM 627 C C . ARG A 1 83 ? -4.296 -2.372 12.274 1.00 91.62 83 ARG A C 1
ATOM 629 O O . ARG A 1 83 ? -3.353 -2.475 11.496 1.00 91.62 83 ARG A O 1
ATOM 636 N N . ASP A 1 84 ? -5.021 -3.407 12.684 1.00 91.94 84 ASP A N 1
ATOM 637 C CA . ASP A 1 84 ? -4.695 -4.782 12.319 1.00 91.94 84 ASP A CA 1
ATOM 638 C C . ASP A 1 84 ? -5.001 -5.030 10.845 1.00 91.94 84 ASP A C 1
ATOM 640 O O . ASP A 1 84 ? -4.271 -5.772 10.199 1.00 91.94 84 ASP A O 1
ATOM 644 N N . GLY A 1 85 ? -6.009 -4.353 10.285 1.00 92.75 85 GLY A N 1
ATOM 645 C CA . GLY A 1 85 ? -6.257 -4.366 8.848 1.00 92.75 85 GLY A CA 1
ATOM 646 C C . GLY A 1 85 ? -5.146 -3.674 8.060 1.00 92.75 85 GLY A C 1
ATOM 647 O O . GLY A 1 85 ? -4.647 -4.267 7.115 1.00 92.75 85 GLY A O 1
ATOM 648 N N . ALA A 1 86 ? -4.666 -2.494 8.473 1.00 94.00 86 ALA A N 1
ATOM 649 C CA . ALA A 1 86 ? -3.522 -1.851 7.814 1.00 94.00 86 ALA A CA 1
ATOM 650 C C . ALA A 1 86 ? -2.249 -2.712 7.902 1.00 94.00 86 ALA A C 1
ATOM 652 O O . ALA A 1 86 ? -1.544 -2.888 6.911 1.00 94.00 86 ALA A O 1
ATOM 653 N N . ALA A 1 87 ? -1.973 -3.302 9.066 1.00 95.12 87 ALA A N 1
ATOM 654 C CA . ALA A 1 87 ? -0.844 -4.210 9.233 1.00 95.12 87 ALA A CA 1
ATOM 655 C C . ALA A 1 87 ? -0.994 -5.494 8.395 1.00 95.12 87 ALA A C 1
ATOM 657 O O . ALA A 1 87 ? -0.015 -5.952 7.809 1.00 95.12 87 ALA A O 1
ATOM 658 N N . ALA A 1 88 ? -2.209 -6.043 8.289 1.00 95.31 88 ALA A N 1
ATOM 659 C CA . ALA A 1 88 ? -2.503 -7.169 7.409 1.00 95.31 88 ALA A CA 1
ATOM 660 C C . ALA A 1 88 ? -2.322 -6.797 5.933 1.00 95.31 88 ALA A C 1
ATOM 662 O O . ALA A 1 88 ? -1.766 -7.595 5.191 1.00 95.31 88 ALA A O 1
ATOM 663 N N . LEU A 1 89 ? -2.721 -5.593 5.513 1.00 95.19 89 LEU A N 1
ATOM 664 C CA . LEU A 1 89 ? -2.486 -5.108 4.152 1.00 95.19 89 LEU A CA 1
ATOM 665 C C . LEU A 1 89 ? -0.996 -5.073 3.829 1.00 95.19 89 LEU A C 1
ATOM 667 O O . LEU A 1 89 ? -0.590 -5.676 2.844 1.00 95.19 89 LEU A O 1
ATOM 671 N N . PHE A 1 90 ? -0.177 -4.462 4.689 1.00 96.94 90 PHE A N 1
ATOM 672 C CA . PHE A 1 90 ? 1.275 -4.466 4.504 1.00 96.94 90 PHE A CA 1
ATOM 673 C C . PHE A 1 90 ? 1.850 -5.886 4.465 1.00 96.94 90 PHE A C 1
ATOM 675 O O . PHE A 1 90 ? 2.660 -6.188 3.595 1.00 96.94 90 PHE A O 1
ATOM 682 N N . ALA A 1 91 ? 1.402 -6.774 5.359 1.00 97.25 91 ALA A N 1
ATOM 683 C CA . ALA A 1 91 ? 1.865 -8.160 5.388 1.00 97.25 91 ALA A CA 1
ATOM 684 C C . ALA A 1 91 ? 1.488 -8.924 4.110 1.00 97.25 91 ALA A C 1
ATOM 686 O O . ALA A 1 91 ? 2.312 -9.656 3.568 1.00 97.25 91 ALA A O 1
ATOM 687 N N . VAL A 1 92 ? 0.262 -8.750 3.610 1.00 95.56 92 VAL A N 1
ATOM 688 C CA . VAL A 1 92 ? -0.183 -9.370 2.357 1.00 95.56 92 VAL A CA 1
ATOM 689 C C . VAL A 1 92 ? 0.604 -8.800 1.181 1.00 95.56 92 VAL A C 1
ATOM 691 O O . VAL A 1 92 ? 1.082 -9.591 0.374 1.00 95.56 92 VAL A O 1
ATOM 694 N N . SER A 1 93 ? 0.818 -7.482 1.112 1.00 94.56 93 SER A N 1
ATOM 695 C CA . SER A 1 93 ? 1.677 -6.879 0.084 1.00 94.56 93 SER A CA 1
ATOM 696 C C . SER A 1 93 ? 3.080 -7.491 0.103 1.00 94.56 93 SER A C 1
ATOM 698 O O . SER A 1 93 ? 3.552 -7.948 -0.934 1.00 94.56 93 SER A O 1
ATOM 700 N N . THR A 1 94 ? 3.674 -7.671 1.290 1.00 96.25 94 THR A N 1
ATOM 701 C CA . THR A 1 94 ? 4.996 -8.311 1.423 1.00 96.25 94 THR A CA 1
ATOM 702 C C . THR A 1 94 ? 5.010 -9.729 0.859 1.00 96.25 94 THR A C 1
ATOM 704 O O . THR A 1 94 ? 5.958 -10.128 0.185 1.00 96.25 94 THR A O 1
ATOM 707 N N . LEU A 1 95 ? 3.963 -10.512 1.136 1.00 95.06 95 LEU A N 1
ATOM 708 C CA . LEU A 1 95 ? 3.849 -11.879 0.624 1.00 95.06 95 LEU A CA 1
ATOM 709 C C . LEU A 1 95 ? 3.698 -11.905 -0.895 1.00 95.06 95 LEU A C 1
ATOM 711 O O . LEU A 1 95 ? 4.239 -12.794 -1.550 1.00 95.06 95 LEU A O 1
ATOM 715 N N . VAL A 1 96 ? 2.990 -10.932 -1.458 1.00 93.06 96 VAL A N 1
ATOM 716 C CA . VAL A 1 96 ? 2.819 -10.804 -2.903 1.00 93.06 96 VAL A CA 1
ATOM 717 C C . VAL A 1 96 ? 4.162 -10.545 -3.605 1.00 93.06 96 VAL A C 1
ATOM 719 O O . VAL A 1 96 ? 4.387 -11.103 -4.682 1.00 93.06 96 VAL A O 1
ATOM 722 N N . GLN A 1 97 ? 5.105 -9.840 -2.968 1.00 94.88 97 GLN A N 1
ATOM 723 C CA . GLN A 1 97 ? 6.460 -9.637 -3.515 1.00 94.88 97 GLN A CA 1
ATOM 724 C C . GLN A 1 97 ? 7.284 -10.917 -3.668 1.00 94.88 97 GLN A C 1
ATOM 726 O O . GLN A 1 97 ? 8.302 -10.934 -4.365 1.00 94.88 97 GLN A O 1
ATOM 731 N N . LEU A 1 98 ? 6.854 -12.020 -3.051 1.00 92.81 98 LEU A N 1
ATOM 732 C CA . LEU A 1 98 ? 7.477 -13.328 -3.246 1.00 92.81 98 LEU A CA 1
ATOM 733 C C . LEU A 1 98 ? 7.129 -13.942 -4.612 1.00 92.81 98 LEU A C 1
ATOM 735 O O . LEU A 1 98 ? 7.725 -14.949 -4.993 1.00 92.81 98 LEU A O 1
ATOM 739 N N . SER A 1 99 ? 6.201 -13.340 -5.363 1.00 91.56 99 SER A N 1
ATOM 740 C CA . SER A 1 99 ? 5.878 -13.745 -6.730 1.00 91.56 99 SER A CA 1
ATOM 741 C C . SER A 1 99 ? 7.124 -13.723 -7.627 1.00 91.56 99 SER A C 1
ATOM 743 O O . SER A 1 99 ? 7.805 -12.696 -7.681 1.00 91.56 99 SER A O 1
ATOM 745 N N . PRO A 1 100 ? 7.410 -14.793 -8.401 1.00 92.19 100 PRO A N 1
ATOM 746 C CA . PRO A 1 100 ? 8.581 -14.859 -9.281 1.00 92.19 100 PRO A CA 1
ATOM 747 C C . PRO A 1 100 ? 8.702 -13.683 -10.256 1.00 92.19 100 PRO A C 1
ATOM 749 O O . PRO A 1 100 ? 9.812 -13.272 -10.585 1.00 92.19 100 PRO A O 1
ATOM 752 N N . LEU A 1 101 ? 7.570 -13.117 -10.691 1.00 90.50 101 LEU A N 1
ATOM 753 C CA . LEU A 1 101 ? 7.533 -11.986 -11.618 1.00 90.50 101 LEU A CA 1
ATOM 754 C C . LEU A 1 101 ? 8.240 -10.746 -11.052 1.00 90.50 101 LEU A C 1
ATOM 756 O O . LEU A 1 101 ? 8.956 -10.066 -11.789 1.00 90.50 101 LEU A O 1
ATOM 760 N N . MET A 1 102 ? 8.089 -10.488 -9.751 1.00 92.38 102 MET A N 1
ATOM 761 C CA . MET A 1 102 ? 8.640 -9.303 -9.085 1.00 92.38 102 MET A CA 1
ATOM 762 C C . MET A 1 102 ? 10.171 -9.328 -8.991 1.00 92.38 102 MET A C 1
ATOM 764 O O . MET A 1 102 ? 10.802 -8.287 -8.852 1.00 92.38 102 MET A O 1
ATOM 768 N N . TRP A 1 103 ? 10.788 -10.499 -9.162 1.00 94.62 103 TRP A N 1
ATOM 769 C CA . TRP A 1 103 ? 12.245 -10.672 -9.175 1.00 94.62 103 TRP A CA 1
ATOM 770 C C . TRP A 1 103 ? 12.872 -10.490 -10.565 1.00 94.62 103 TRP A C 1
ATOM 772 O O . TRP A 1 103 ? 14.086 -10.627 -10.722 1.00 94.62 103 TRP A O 1
ATOM 782 N N . THR A 1 104 ? 12.061 -10.199 -11.584 1.00 94.31 104 THR A N 1
ATOM 783 C CA . THR A 1 104 ? 12.520 -9.970 -12.960 1.00 94.31 104 THR A CA 1
ATOM 784 C C . THR A 1 104 ? 12.698 -8.482 -13.250 1.00 94.31 104 THR A C 1
ATOM 786 O O . THR A 1 104 ? 12.076 -7.638 -12.611 1.00 94.31 104 THR A O 1
ATOM 789 N N . ALA A 1 105 ? 13.489 -8.150 -14.276 1.00 91.31 105 ALA A N 1
ATOM 790 C CA . ALA A 1 105 ? 13.648 -6.771 -14.752 1.00 91.31 105 ALA A CA 1
ATOM 791 C C . ALA A 1 105 ? 12.329 -6.120 -15.204 1.00 91.31 105 ALA A C 1
ATOM 793 O O . ALA A 1 105 ? 12.254 -4.900 -15.286 1.00 91.31 105 ALA A O 1
ATOM 794 N N . TYR A 1 106 ? 11.302 -6.921 -15.506 1.00 90.00 106 TYR A N 1
ATOM 795 C CA . TYR A 1 106 ? 9.992 -6.429 -15.918 1.00 90.00 106 TYR A CA 1
ATOM 796 C C . TYR A 1 106 ? 9.098 -6.074 -14.724 1.00 90.00 106 TYR A C 1
ATOM 798 O O . TYR A 1 106 ? 8.489 -5.013 -14.742 1.00 90.00 106 TYR A O 1
ATOM 806 N N . GLY A 1 107 ? 9.045 -6.916 -13.683 1.00 90.19 107 GLY A N 1
ATOM 807 C CA . GLY A 1 107 ? 7.999 -6.871 -12.650 1.00 90.19 107 GLY A CA 1
ATOM 808 C C . GLY A 1 107 ? 7.796 -5.506 -11.989 1.00 90.19 107 GLY A C 1
ATOM 809 O O . GLY A 1 107 ? 6.732 -4.913 -12.106 1.00 90.19 107 GLY A O 1
ATOM 810 N N . GLN A 1 108 ? 8.815 -4.980 -11.308 1.00 91.75 108 GLN A N 1
ATOM 811 C CA . GLN A 1 108 ? 8.689 -3.680 -10.639 1.00 91.75 108 GLN A CA 1
ATOM 812 C C . GLN A 1 108 ? 8.887 -2.501 -11.610 1.00 91.75 108 GLN A C 1
ATOM 814 O O . GLN A 1 108 ? 8.304 -1.433 -11.438 1.00 91.75 108 GLN A O 1
ATOM 819 N N . ALA A 1 109 ? 9.686 -2.685 -12.666 1.00 92.25 109 ALA A N 1
ATOM 820 C CA . ALA A 1 109 ? 9.921 -1.638 -13.656 1.00 92.25 109 ALA A CA 1
ATOM 821 C C . ALA A 1 109 ? 8.653 -1.272 -14.439 1.00 92.25 109 ALA A C 1
ATOM 823 O O . ALA A 1 109 ? 8.461 -0.099 -14.761 1.00 92.25 109 ALA A O 1
ATOM 824 N N . SER A 1 110 ? 7.771 -2.236 -14.724 1.00 90.81 110 SER A N 1
ATOM 825 C CA . SER A 1 110 ? 6.495 -1.965 -15.394 1.00 90.81 110 SER A CA 1
ATOM 826 C C . SER A 1 110 ? 5.595 -1.048 -14.564 1.00 90.81 110 SER A C 1
ATOM 828 O O . SER A 1 110 ? 4.874 -0.242 -15.135 1.00 90.81 110 SER A O 1
ATOM 830 N N . ILE A 1 111 ? 5.683 -1.111 -13.230 1.00 92.44 111 ILE A N 1
ATOM 831 C CA . ILE A 1 111 ? 4.933 -0.235 -12.318 1.00 92.44 111 ILE A CA 1
ATOM 832 C C . ILE A 1 111 ? 5.424 1.209 -12.464 1.00 92.44 111 ILE A C 1
ATOM 834 O O . ILE A 1 111 ? 4.648 2.116 -12.753 1.00 92.44 111 ILE A O 1
ATOM 838 N N . PHE A 1 112 ? 6.735 1.427 -12.328 1.00 93.19 112 PHE A N 1
ATOM 839 C CA . PHE A 1 112 ? 7.310 2.773 -12.410 1.00 93.19 112 PHE A CA 1
ATOM 840 C C . PHE A 1 112 ? 7.238 3.379 -13.815 1.00 93.19 112 PHE A C 1
ATOM 842 O O . PHE A 1 112 ? 7.087 4.590 -13.945 1.00 93.19 112 PHE A O 1
ATOM 849 N N . THR A 1 113 ? 7.331 2.560 -14.864 1.00 91.25 113 THR A N 1
ATOM 850 C CA . THR A 1 113 ? 7.161 3.033 -16.248 1.00 91.25 113 THR A CA 1
ATOM 851 C C . THR A 1 113 ? 5.706 3.374 -16.552 1.00 91.25 113 THR A C 1
ATOM 853 O O . THR A 1 113 ? 5.463 4.439 -17.111 1.00 91.25 113 THR A O 1
ATOM 856 N N . ALA A 1 114 ? 4.739 2.559 -16.112 1.00 88.25 114 ALA A N 1
ATOM 857 C CA . ALA A 1 114 ? 3.315 2.891 -16.217 1.00 88.25 114 ALA A CA 1
ATOM 858 C C . ALA A 1 114 ? 2.954 4.159 -15.425 1.00 88.25 114 ALA A C 1
ATOM 860 O O . ALA A 1 114 ? 2.069 4.912 -15.821 1.00 88.25 114 ALA A O 1
ATOM 861 N N . ASN A 1 115 ? 3.669 4.448 -14.332 1.00 90.12 115 ASN A N 1
ATOM 862 C CA . ASN A 1 115 ? 3.454 5.668 -13.560 1.00 90.12 115 ASN A CA 1
ATOM 863 C C . ASN A 1 115 ? 3.764 6.962 -14.338 1.00 90.12 115 ASN A C 1
ATOM 865 O O . ASN A 1 115 ? 3.224 8.018 -14.009 1.00 90.12 115 ASN A O 1
ATOM 869 N N . LEU A 1 116 ? 4.606 6.912 -15.376 1.00 90.00 116 LEU A N 1
ATOM 870 C CA . LEU A 1 116 ? 4.890 8.094 -16.196 1.00 90.00 116 LEU A CA 1
ATOM 871 C C . LEU A 1 116 ? 3.615 8.624 -16.872 1.00 90.00 116 LEU A C 1
ATOM 873 O O . LEU A 1 116 ? 3.447 9.838 -16.974 1.00 90.00 116 LEU A O 1
ATOM 877 N N . ASP A 1 117 ? 2.668 7.747 -17.217 1.00 88.06 117 ASP A N 1
ATOM 878 C CA . ASP A 1 117 ? 1.372 8.135 -17.790 1.00 88.06 117 ASP A CA 1
ATOM 879 C C . ASP A 1 117 ? 0.440 8.812 -16.762 1.00 88.06 117 ASP A C 1
ATOM 881 O O . ASP A 1 117 ? -0.477 9.547 -17.133 1.00 88.06 117 ASP A O 1
ATOM 885 N N . ASN A 1 118 ? 0.695 8.625 -15.461 1.00 90.25 118 ASN A N 1
ATOM 886 C CA . ASN A 1 118 ? -0.052 9.258 -14.367 1.00 90.25 118 ASN A CA 1
ATOM 887 C C . ASN A 1 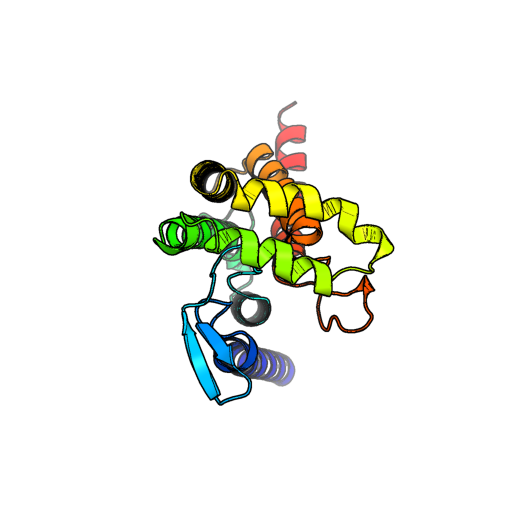118 ? 0.526 10.616 -13.942 1.00 90.25 118 ASN A C 1
ATOM 889 O O . ASN A 1 118 ? -0.006 11.257 -13.031 1.00 90.25 118 ASN A O 1
ATOM 893 N N . LEU A 1 119 ? 1.595 11.082 -14.592 1.00 91.50 119 LEU A N 1
ATOM 894 C CA . LEU A 1 119 ? 2.255 12.346 -14.285 1.00 91.50 119 LEU A CA 1
ATOM 895 C C . LEU A 1 119 ? 2.323 13.260 -15.519 1.00 91.50 119 LEU A C 1
ATOM 897 O O . LEU A 1 119 ? 2.563 12.795 -16.632 1.00 91.50 119 LEU A O 1
ATOM 901 N N . PRO A 1 120 ? 2.191 14.588 -15.342 1.00 91.94 120 PRO A N 1
ATOM 902 C CA . PRO A 1 120 ? 2.562 15.548 -16.375 1.00 91.94 120 PRO A CA 1
ATOM 903 C C . PRO A 1 120 ? 4.016 15.337 -16.838 1.00 91.94 120 PRO A C 1
ATOM 905 O O . PRO A 1 120 ? 4.882 15.125 -15.981 1.00 91.94 120 PRO A O 1
ATOM 908 N N . PRO A 1 121 ? 4.333 15.479 -18.142 1.00 92.19 121 PRO A N 1
ATOM 909 C CA . PRO A 1 121 ? 5.682 15.232 -18.666 1.00 92.19 121 PRO A CA 1
ATOM 910 C C . PRO A 1 121 ? 6.803 16.015 -17.978 1.00 92.19 121 PRO A C 1
ATOM 912 O O . PRO A 1 121 ? 7.937 15.557 -17.878 1.00 92.19 121 PRO A O 1
ATOM 915 N N . GLN A 1 122 ? 6.483 17.192 -17.441 1.00 93.25 122 GLN A N 1
ATOM 916 C CA . GLN A 1 122 ? 7.418 18.045 -16.707 1.00 93.25 122 GLN A CA 1
ATOM 917 C C . GLN A 1 122 ? 7.897 17.422 -15.386 1.00 93.25 122 GLN A C 1
ATOM 919 O O . GLN A 1 122 ? 8.866 17.910 -14.811 1.00 93.25 122 GLN A O 1
ATOM 924 N N . LEU A 1 123 ? 7.222 16.382 -14.888 1.00 93.75 123 LEU A N 1
ATOM 925 C CA . LEU A 1 123 ? 7.515 15.719 -13.616 1.00 93.75 123 LEU A CA 1
ATOM 926 C C . LEU A 1 123 ? 8.104 14.312 -13.783 1.00 93.75 123 LEU A C 1
ATOM 928 O O . LEU A 1 123 ? 8.475 13.700 -12.780 1.00 93.75 123 LEU A O 1
ATOM 932 N N . TRP A 1 124 ? 8.245 13.807 -15.013 1.00 93.31 124 TRP A N 1
ATOM 933 C CA . TRP A 1 124 ? 8.772 12.461 -15.283 1.00 93.31 124 TRP A CA 1
ATOM 934 C C . TRP A 1 124 ? 10.153 12.217 -14.671 1.00 93.31 124 TRP A C 1
ATOM 936 O O . TRP A 1 124 ? 10.392 11.158 -14.090 1.00 93.31 124 TRP A O 1
ATOM 946 N N . PHE A 1 125 ? 11.013 13.241 -14.666 1.00 93.62 125 PHE A N 1
ATOM 947 C CA . PHE A 1 125 ? 12.357 13.177 -14.081 1.00 93.62 125 PHE A CA 1
ATOM 948 C C . PHE A 1 125 ? 12.372 12.722 -12.608 1.00 93.62 125 PHE A C 1
ATOM 950 O O . PHE A 1 125 ? 13.387 12.228 -12.121 1.00 93.62 125 PHE A O 1
ATOM 957 N N . THR A 1 126 ? 11.259 12.887 -11.880 1.00 93.25 126 THR A N 1
ATOM 958 C CA . THR A 1 126 ? 11.149 12.468 -10.475 1.00 93.25 126 THR A CA 1
ATOM 959 C C . THR A 1 126 ? 11.035 10.951 -10.300 1.00 93.25 126 THR A C 1
ATOM 961 O O . THR A 1 126 ? 11.337 10.453 -9.217 1.00 93.25 126 THR A O 1
ATOM 964 N N . VAL A 1 127 ? 10.639 10.217 -11.345 1.00 93.50 127 VAL A N 1
ATOM 965 C CA . VAL A 1 127 ? 10.381 8.766 -11.309 1.00 93.50 127 VAL A CA 1
ATOM 966 C C . VAL A 1 127 ? 11.305 7.989 -12.252 1.00 93.50 127 VAL A C 1
ATOM 968 O O . VAL A 1 127 ? 11.666 6.855 -11.942 1.00 93.50 127 VAL A O 1
ATOM 971 N N . GLU A 1 128 ? 11.758 8.594 -13.356 1.00 91.69 128 GLU A N 1
ATOM 972 C CA . GLU A 1 128 ? 12.618 7.952 -14.369 1.00 91.69 128 GLU A CA 1
ATOM 973 C C . GLU A 1 128 ? 13.835 7.230 -13.768 1.00 91.69 128 GLU A C 1
ATOM 975 O O . GLU A 1 128 ? 14.125 6.087 -14.123 1.00 91.69 128 GLU A O 1
ATOM 980 N N . GLY A 1 129 ? 14.524 7.856 -12.808 1.00 93.06 129 GLY A N 1
ATOM 981 C CA . GLY A 1 129 ? 15.680 7.245 -12.147 1.00 93.06 129 GLY A CA 1
A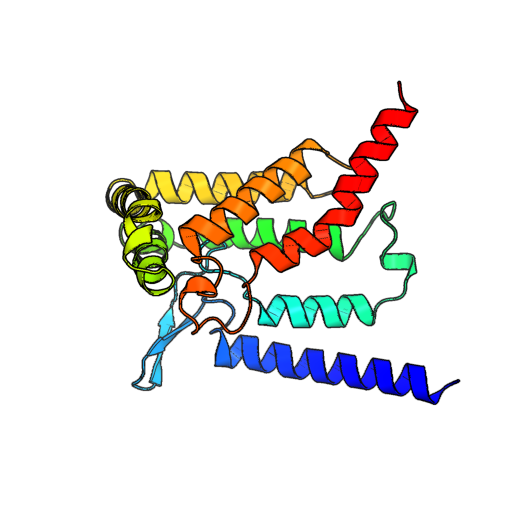TOM 982 C C . GLY A 1 129 ? 15.336 5.956 -11.392 1.00 93.06 129 GLY A C 1
ATOM 983 O O . GLY A 1 129 ? 16.113 5.002 -11.419 1.00 93.06 129 GLY A O 1
ATOM 984 N N . ILE A 1 130 ? 14.157 5.901 -10.767 1.00 93.38 130 ILE A N 1
ATOM 985 C CA . ILE A 1 130 ? 13.674 4.716 -10.046 1.00 93.38 130 ILE A CA 1
ATOM 986 C C . ILE A 1 130 ? 13.284 3.625 -11.047 1.00 93.38 130 ILE A C 1
ATOM 988 O O . ILE A 1 130 ? 13.672 2.473 -10.865 1.00 93.38 130 ILE A O 1
ATOM 992 N N . ALA A 1 131 ? 12.620 3.986 -12.149 1.00 92.31 131 ALA A N 1
ATOM 993 C CA . ALA A 1 131 ? 12.306 3.044 -13.222 1.00 92.31 131 ALA A CA 1
ATOM 994 C C . ALA A 1 131 ? 13.582 2.388 -13.789 1.00 92.31 131 ALA A C 1
ATOM 996 O O . ALA A 1 131 ? 13.671 1.161 -13.871 1.00 92.31 131 ALA A O 1
ATOM 997 N N . HIS A 1 132 ? 14.611 3.183 -14.101 1.00 93.69 132 HIS A N 1
ATOM 998 C CA . HIS A 1 132 ? 15.906 2.670 -14.562 1.00 93.69 132 HIS A CA 1
ATOM 999 C C . HIS A 1 132 ? 16.621 1.813 -13.507 1.00 93.69 132 HIS A C 1
ATOM 1001 O O . HIS A 1 132 ? 17.236 0.793 -13.843 1.00 93.69 132 HIS A O 1
ATOM 1007 N N . PHE A 1 133 ? 16.535 2.194 -12.231 1.00 95.44 133 PHE A N 1
ATOM 1008 C CA . PHE A 1 133 ? 17.084 1.403 -11.134 1.00 95.44 133 PHE A CA 1
ATOM 1009 C C . PHE A 1 133 ? 16.408 0.027 -11.034 1.00 95.44 133 PHE A C 1
ATOM 1011 O O . PHE A 1 133 ? 17.109 -0.981 -10.974 1.00 95.44 133 PHE A O 1
ATOM 1018 N N . SER A 1 134 ? 15.076 -0.043 -11.106 1.00 94.81 134 SER A N 1
ATOM 1019 C CA . SER A 1 134 ? 14.331 -1.309 -11.032 1.00 94.81 134 SER A CA 1
ATOM 1020 C C . SER A 1 134 ? 14.611 -2.247 -12.211 1.00 94.81 134 SER A C 1
ATOM 1022 O O . SER A 1 134 ? 14.644 -3.460 -12.018 1.00 94.81 134 SER A O 1
ATOM 1024 N N . VAL A 1 135 ? 14.887 -1.720 -13.411 1.00 95.00 135 VAL A N 1
ATOM 1025 C CA . VAL A 1 135 ? 15.320 -2.544 -14.560 1.00 95.00 135 VAL A CA 1
ATOM 1026 C C . VAL A 1 135 ? 16.729 -3.104 -14.350 1.00 95.00 135 VAL A C 1
ATOM 1028 O O . VAL A 1 135 ? 16.990 -4.267 -14.655 1.00 95.00 135 VAL A O 1
ATOM 1031 N N . SER A 1 136 ? 17.651 -2.274 -13.857 1.00 96.69 136 SER A N 1
ATOM 1032 C CA . SER A 1 136 ? 19.069 -2.636 -13.716 1.00 96.69 136 SER A CA 1
ATOM 1033 C C . SER A 1 136 ? 19.358 -3.504 -12.489 1.00 96.69 136 SER A C 1
ATOM 1035 O O . SER A 1 136 ? 20.288 -4.309 -12.515 1.00 96.69 136 SER A O 1
ATOM 1037 N N . HIS A 1 137 ? 18.556 -3.373 -11.431 1.00 97.12 137 HIS A N 1
ATOM 1038 C CA . HIS A 1 137 ? 18.747 -4.060 -10.153 1.00 97.12 137 HIS A CA 1
ATOM 1039 C C . HIS A 1 137 ? 17.432 -4.656 -9.610 1.00 97.12 137 HIS A C 1
ATOM 1041 O O . HIS A 1 137 ? 17.055 -4.362 -8.472 1.00 97.12 137 HIS A O 1
ATOM 1047 N N . PRO A 1 138 ? 16.733 -5.524 -10.367 1.00 96.12 138 PRO A N 1
ATOM 1048 C CA . PRO A 1 138 ? 15.385 -5.983 -10.016 1.00 96.12 138 PRO A CA 1
ATOM 1049 C C . PRO A 1 138 ? 15.320 -6.717 -8.675 1.00 96.12 138 PRO A C 1
ATOM 1051 O O . PRO A 1 138 ? 14.428 -6.474 -7.868 1.00 96.12 138 PRO A O 1
ATOM 1054 N N . VAL A 1 139 ? 16.313 -7.566 -8.389 1.00 97.12 139 VAL A N 1
ATOM 1055 C CA . VAL A 1 139 ? 16.398 -8.300 -7.118 1.00 97.12 139 VAL A CA 1
ATOM 1056 C C . VAL A 1 139 ? 16.528 -7.336 -5.941 1.00 97.12 139 VAL A C 1
ATOM 1058 O O . VAL A 1 139 ? 15.821 -7.478 -4.946 1.00 97.12 139 VAL A O 1
ATOM 1061 N N . THR A 1 140 ? 17.409 -6.340 -6.051 1.00 97.56 140 THR A N 1
ATOM 1062 C CA . THR A 1 140 ? 17.604 -5.329 -5.006 1.00 97.56 140 THR A CA 1
ATOM 1063 C C . THR A 1 140 ? 16.337 -4.510 -4.809 1.00 97.56 140 THR A C 1
ATOM 1065 O O . THR A 1 140 ? 15.902 -4.319 -3.678 1.00 97.56 140 THR A O 1
ATOM 1068 N N . ALA A 1 141 ? 15.725 -4.055 -5.899 1.00 96.44 141 ALA A N 1
ATOM 1069 C CA . ALA A 1 141 ? 14.568 -3.179 -5.855 1.00 96.44 141 ALA A CA 1
ATOM 1070 C C . ALA A 1 141 ? 13.328 -3.876 -5.251 1.00 96.44 141 ALA A C 1
ATOM 1072 O O . ALA A 1 141 ? 12.691 -3.311 -4.358 1.00 96.44 141 ALA A O 1
ATOM 1073 N N . ASN A 1 142 ? 13.073 -5.141 -5.608 1.00 97.12 142 ASN A N 1
ATOM 1074 C CA . ASN A 1 142 ? 12.019 -5.946 -4.982 1.00 97.12 142 ASN A CA 1
ATOM 1075 C C . ASN A 1 142 ? 12.335 -6.303 -3.518 1.00 97.12 142 ASN A C 1
ATOM 1077 O O . ASN A 1 142 ? 11.457 -6.282 -2.660 1.00 97.12 142 ASN A O 1
ATOM 1081 N N . THR A 1 143 ? 13.605 -6.580 -3.192 1.00 97.75 143 THR A N 1
ATOM 1082 C CA . THR A 1 143 ? 14.019 -6.833 -1.798 1.00 97.75 143 THR A CA 1
ATOM 1083 C C . THR A 1 143 ? 13.747 -5.619 -0.912 1.00 97.75 143 THR A C 1
ATOM 1085 O O . THR A 1 143 ? 13.258 -5.772 0.206 1.00 97.75 143 THR A O 1
ATOM 1088 N N . LEU A 1 144 ? 14.048 -4.410 -1.398 1.00 97.06 144 LEU A N 1
ATOM 1089 C CA . LEU A 1 144 ? 13.791 -3.171 -0.666 1.00 97.06 144 LEU A CA 1
ATOM 1090 C C . LEU A 1 144 ? 12.295 -2.953 -0.426 1.00 97.06 144 LEU A C 1
ATOM 1092 O O . LEU A 1 144 ? 11.922 -2.592 0.687 1.00 97.06 144 LEU A O 1
ATOM 1096 N N . GLU A 1 145 ? 11.451 -3.205 -1.428 1.00 97.06 145 GLU A N 1
ATOM 1097 C CA . GLU A 1 145 ? 9.992 -3.113 -1.294 1.00 97.06 145 GLU A CA 1
ATOM 1098 C C . GLU A 1 145 ? 9.450 -4.132 -0.283 1.00 97.06 145 GLU A C 1
ATOM 1100 O O . GLU A 1 145 ? 8.790 -3.743 0.680 1.00 97.06 145 GLU A O 1
ATOM 1105 N N . ALA A 1 146 ? 9.805 -5.412 -0.428 1.00 97.50 146 ALA A N 1
ATOM 1106 C CA . ALA A 1 146 ? 9.351 -6.472 0.471 1.00 97.50 146 ALA A CA 1
ATOM 1107 C C . ALA A 1 146 ? 9.784 -6.223 1.926 1.00 97.50 146 ALA A C 1
ATOM 1109 O O . ALA A 1 146 ? 8.994 -6.384 2.859 1.00 97.50 146 ALA A O 1
ATOM 1110 N N . LEU A 1 147 ? 11.032 -5.790 2.140 1.00 98.00 147 LEU A N 1
ATOM 1111 C CA . LEU A 1 147 ? 11.504 -5.406 3.471 1.00 98.00 147 LEU A CA 1
ATOM 1112 C C . LEU A 1 147 ? 10.749 -4.189 3.997 1.00 98.00 147 LEU A C 1
ATOM 1114 O O . LEU A 1 147 ? 10.405 -4.159 5.179 1.00 98.00 147 LEU A O 1
ATOM 1118 N N . ALA A 1 148 ? 10.484 -3.198 3.146 1.00 97.94 148 ALA A N 1
ATOM 1119 C CA . ALA A 1 148 ? 9.796 -1.997 3.573 1.00 97.94 148 ALA A CA 1
ATOM 1120 C C . ALA A 1 148 ? 8.363 -2.289 4.021 1.00 97.94 148 ALA A C 1
ATOM 1122 O O . ALA A 1 148 ? 7.951 -1.906 5.116 1.00 97.94 148 ALA A O 1
ATOM 1123 N N . GLU A 1 149 ? 7.615 -3.042 3.229 1.00 97.69 149 GLU A N 1
ATOM 1124 C CA . GLU A 1 149 ? 6.262 -3.461 3.580 1.00 97.69 149 GLU A CA 1
ATOM 1125 C C . GLU A 1 149 ? 6.258 -4.360 4.825 1.00 97.69 149 GLU A C 1
ATOM 1127 O O . GLU A 1 149 ? 5.460 -4.143 5.739 1.00 97.69 149 GLU A O 1
ATOM 1132 N N . GLY A 1 150 ? 7.202 -5.299 4.936 1.00 97.81 150 GLY A N 1
ATOM 1133 C CA . GLY A 1 150 ? 7.283 -6.206 6.082 1.00 97.81 150 GLY A CA 1
ATOM 1134 C C . GLY A 1 150 ? 7.589 -5.471 7.388 1.00 97.81 150 GLY A C 1
ATOM 1135 O O . GLY A 1 150 ? 6.968 -5.726 8.425 1.00 97.81 150 GLY A O 1
ATOM 1136 N N . LEU A 1 151 ? 8.500 -4.496 7.345 1.00 97.62 151 LEU A N 1
ATOM 1137 C CA . LEU A 1 151 ? 8.796 -3.630 8.488 1.00 97.62 151 LEU A CA 1
ATOM 1138 C C . LEU A 1 151 ? 7.607 -2.732 8.844 1.00 97.62 151 LEU A C 1
ATOM 1140 O O . LEU A 1 151 ? 7.337 -2.537 10.032 1.00 97.62 151 LEU A O 1
ATOM 1144 N N . ALA A 1 152 ? 6.864 -2.224 7.856 1.00 96.94 152 ALA A N 1
ATOM 1145 C CA . ALA A 1 152 ? 5.637 -1.470 8.100 1.00 96.94 152 ALA A CA 1
ATOM 1146 C C . ALA A 1 152 ? 4.563 -2.348 8.763 1.00 96.94 152 ALA A C 1
ATOM 1148 O O . ALA A 1 152 ? 3.968 -1.928 9.758 1.00 96.94 152 ALA A O 1
ATOM 1149 N N . ALA A 1 153 ? 4.383 -3.591 8.304 1.00 97.00 153 ALA A N 1
ATOM 1150 C CA . ALA A 1 153 ? 3.471 -4.554 8.918 1.00 97.00 153 ALA A CA 1
ATOM 1151 C C . ALA A 1 153 ? 3.814 -4.776 10.398 1.00 97.00 153 ALA A C 1
ATOM 1153 O O . ALA A 1 153 ? 2.967 -4.584 11.271 1.00 97.00 153 ALA A O 1
ATOM 1154 N N . LEU A 1 154 ? 5.079 -5.081 10.707 1.00 96.00 154 LEU A N 1
ATOM 1155 C CA . LEU A 1 154 ? 5.550 -5.270 12.086 1.00 96.00 154 LEU A CA 1
ATOM 1156 C C . LEU A 1 154 ? 5.469 -3.988 12.929 1.00 96.00 154 LEU A C 1
ATOM 1158 O O . LEU A 1 154 ? 5.233 -4.048 14.143 1.00 96.00 154 LEU A O 1
ATOM 1162 N N . GLY A 1 155 ? 5.683 -2.833 12.301 1.00 94.19 155 GLY A N 1
ATOM 1163 C CA . GLY A 1 155 ? 5.638 -1.517 12.927 1.00 94.19 155 GLY A CA 1
ATOM 1164 C C . GLY A 1 155 ? 4.225 -1.070 13.297 1.00 94.19 155 GLY A C 1
ATOM 1165 O O . GLY A 1 155 ? 4.056 -0.395 14.309 1.00 94.19 155 GLY A O 1
ATOM 1166 N N . VAL A 1 156 ? 3.215 -1.465 12.523 1.00 93.75 156 VAL A N 1
ATOM 1167 C CA . VAL A 1 156 ? 1.804 -1.129 12.780 1.00 93.75 156 VAL A CA 1
ATOM 1168 C C . VAL A 1 156 ? 1.119 -2.196 13.638 1.00 93.75 156 VAL A C 1
ATOM 1170 O O . VAL A 1 156 ? 0.237 -1.869 14.433 1.00 93.75 156 VAL A O 1
ATOM 1173 N N . TRP A 1 157 ? 1.542 -3.458 13.529 1.00 92.31 157 TRP A N 1
ATOM 1174 C CA . TRP A 1 157 ? 0.922 -4.581 14.228 1.00 92.31 157 TRP A CA 1
ATOM 1175 C C . TRP A 1 157 ? 1.056 -4.511 15.756 1.00 92.31 157 TRP A C 1
ATOM 1177 O O . TRP A 1 157 ? 2.135 -4.241 16.306 1.00 92.31 157 TRP A O 1
ATOM 1187 N N . GLY A 1 158 ? -0.022 -4.907 16.438 1.00 85.81 158 GLY A N 1
ATOM 1188 C CA . GLY A 1 158 ? -0.056 -5.168 17.876 1.00 85.81 158 GLY A CA 1
ATOM 1189 C C . GLY A 1 158 ? -0.670 -4.049 18.719 1.00 85.81 158 GLY A C 1
ATOM 1190 O O . GLY A 1 158 ? -0.866 -2.924 18.275 1.00 85.81 158 GLY A O 1
ATOM 1191 N N . VAL A 1 159 ? -0.985 -4.377 19.973 1.00 81.38 159 VAL A N 1
ATOM 1192 C CA . VAL A 1 159 ? -1.728 -3.490 20.889 1.00 81.38 159 VAL A CA 1
ATOM 1193 C C . VAL A 1 159 ? -0.934 -2.248 21.275 1.00 81.38 159 VAL A C 1
ATOM 1195 O O . VAL A 1 159 ? -1.493 -1.163 21.418 1.00 81.38 159 VAL A O 1
ATOM 1198 N N . THR A 1 160 ? 0.379 -2.400 21.415 1.00 81.12 160 THR A N 1
ATOM 1199 C CA . THR A 1 160 ? 1.251 -1.323 21.863 1.00 81.12 160 THR A CA 1
ATOM 1200 C C . THR A 1 160 ? 1.528 -0.346 20.717 1.00 81.12 160 THR A C 1
ATOM 1202 O O . THR A 1 160 ? 2.091 -0.756 19.699 1.00 81.12 160 THR A O 1
ATOM 1205 N N . PRO A 1 161 ? 1.191 0.947 20.862 1.00 76.75 161 PRO A N 1
ATOM 1206 C CA . PRO A 1 161 ? 1.470 1.949 19.842 1.00 76.75 161 PRO A CA 1
ATOM 1207 C C . PRO A 1 161 ? 2.977 2.110 19.629 1.00 76.75 161 PRO A C 1
ATOM 1209 O O . PRO A 1 161 ? 3.706 2.571 20.508 1.00 76.75 161 PRO A O 1
ATOM 1212 N N . LYS A 1 162 ? 3.454 1.770 18.432 1.00 88.12 162 LYS A N 1
ATOM 1213 C CA . LYS A 1 162 ? 4.854 1.941 18.031 1.00 88.12 162 LYS A CA 1
ATOM 1214 C C . LYS A 1 162 ? 4.973 3.186 17.161 1.00 88.12 162 LYS A C 1
ATOM 1216 O O . LYS A 1 162 ? 4.908 3.094 15.939 1.00 88.12 162 LYS A O 1
ATOM 1221 N N . ARG A 1 163 ? 5.166 4.360 17.776 1.00 87.62 163 ARG A N 1
ATOM 1222 C CA . ARG A 1 163 ? 5.259 5.660 17.073 1.00 87.62 163 ARG A CA 1
ATOM 1223 C C . ARG A 1 163 ? 6.092 5.595 15.787 1.00 87.62 163 ARG A C 1
ATOM 1225 O O . ARG A 1 163 ? 5.651 6.058 14.741 1.00 87.62 163 ARG A O 1
ATOM 1232 N N . TRP A 1 164 ? 7.284 5.008 15.871 1.00 90.62 164 TRP A N 1
ATOM 1233 C CA . TRP A 1 164 ? 8.200 4.904 14.738 1.00 90.62 164 TRP A CA 1
ATOM 1234 C C . TRP A 1 164 ? 7.686 3.994 13.621 1.00 90.62 164 TRP A C 1
ATOM 1236 O O . TRP A 1 164 ? 7.925 4.299 12.461 1.00 90.62 164 TRP A O 1
ATOM 1246 N N . GLY A 1 165 ? 6.915 2.952 13.945 1.00 93.81 165 GLY A N 1
ATOM 1247 C CA . GLY A 1 165 ? 6.259 2.101 12.953 1.00 93.81 165 GLY A CA 1
ATOM 1248 C C . GLY A 1 165 ? 5.214 2.859 12.133 1.00 93.81 165 GLY A C 1
ATOM 1249 O O . GLY A 1 165 ? 5.208 2.763 10.911 1.00 93.81 165 GLY A O 1
ATOM 1250 N N . TYR A 1 166 ? 4.397 3.696 12.780 1.00 93.19 166 TYR A N 1
ATOM 1251 C CA . TYR A 1 166 ? 3.416 4.534 12.078 1.00 93.19 166 TYR A CA 1
ATOM 1252 C C . TYR A 1 166 ? 4.064 5.652 11.250 1.00 93.19 166 TYR A C 1
ATOM 1254 O O . TYR A 1 166 ? 3.602 5.936 10.146 1.00 93.19 166 TYR A O 1
ATOM 1262 N N . ILE A 1 167 ? 5.134 6.280 11.755 1.00 93.50 167 ILE A N 1
ATOM 1263 C CA . ILE A 1 167 ? 5.906 7.277 10.989 1.00 93.50 167 ILE A CA 1
ATOM 1264 C C . ILE A 1 167 ? 6.519 6.621 9.753 1.00 93.50 167 ILE A C 1
ATOM 1266 O O . ILE A 1 167 ? 6.408 7.151 8.652 1.00 93.50 167 ILE A O 1
ATOM 1270 N N . TYR A 1 168 ? 7.126 5.451 9.929 1.00 95.94 168 TYR A N 1
ATOM 1271 C CA . TYR A 1 168 ? 7.726 4.698 8.841 1.00 95.94 168 TYR A CA 1
ATOM 1272 C C . TYR A 1 168 ? 6.695 4.310 7.773 1.00 95.94 168 TYR A C 1
ATOM 1274 O O . TYR A 1 168 ? 6.885 4.617 6.599 1.00 95.94 168 TYR A O 1
ATOM 1282 N N . ALA A 1 169 ? 5.558 3.740 8.183 1.00 96.25 169 ALA A N 1
ATOM 1283 C CA . ALA A 1 169 ? 4.455 3.429 7.278 1.00 96.25 169 ALA A CA 1
ATOM 1284 C C . ALA A 1 169 ? 3.926 4.682 6.560 1.00 96.25 169 ALA A C 1
ATOM 1286 O O . ALA A 1 169 ? 3.619 4.630 5.374 1.00 96.25 169 ALA A O 1
ATOM 1287 N N . THR A 1 170 ? 3.880 5.830 7.244 1.00 95.50 170 THR A N 1
ATOM 1288 C CA . THR A 1 170 ? 3.477 7.107 6.634 1.00 95.50 170 THR A CA 1
ATOM 1289 C C . THR A 1 170 ? 4.428 7.527 5.515 1.00 95.50 170 THR A C 1
ATOM 1291 O O . THR A 1 170 ? 3.983 7.920 4.438 1.00 95.50 170 THR A O 1
ATOM 1294 N N . ILE A 1 171 ? 5.737 7.413 5.752 1.00 96.62 171 ILE A N 1
ATOM 1295 C CA . ILE A 1 171 ? 6.767 7.718 4.754 1.00 96.62 171 ILE A CA 1
ATOM 1296 C C . ILE A 1 171 ? 6.662 6.754 3.569 1.00 96.62 171 ILE A C 1
ATOM 1298 O O . ILE A 1 171 ? 6.679 7.205 2.427 1.00 96.62 171 ILE A O 1
ATOM 1302 N N . LEU A 1 172 ? 6.495 5.454 3.829 1.00 97.38 172 LEU A N 1
ATOM 1303 C CA . LEU A 1 172 ? 6.341 4.436 2.787 1.00 97.38 172 LEU A CA 1
ATOM 1304 C C . LEU A 1 172 ? 5.111 4.699 1.905 1.00 97.38 172 LEU A C 1
ATOM 1306 O O . LEU A 1 172 ? 5.208 4.662 0.679 1.00 97.38 172 LEU A O 1
ATOM 1310 N N . LEU A 1 173 ? 3.963 5.009 2.510 1.00 96.75 173 LEU A N 1
ATOM 1311 C CA . LEU A 1 173 ? 2.735 5.319 1.774 1.00 96.75 173 LEU A CA 1
ATOM 1312 C C . LEU A 1 173 ? 2.863 6.623 0.979 1.00 96.75 173 LEU A C 1
ATOM 1314 O O . LEU A 1 173 ? 2.418 6.677 -0.164 1.00 96.75 173 LEU A O 1
ATOM 1318 N N . GLY A 1 174 ? 3.508 7.650 1.541 1.00 96.56 174 GLY A N 1
ATOM 1319 C CA . GLY A 1 174 ? 3.799 8.894 0.823 1.00 96.56 174 GLY A CA 1
ATOM 1320 C C . GLY A 1 174 ? 4.737 8.679 -0.367 1.00 96.56 174 GLY A C 1
ATOM 1321 O O . GLY A 1 174 ? 4.474 9.187 -1.457 1.00 96.56 174 GLY A O 1
ATOM 1322 N N . PHE A 1 175 ? 5.787 7.871 -0.183 1.00 96.19 175 PHE A N 1
ATOM 1323 C CA . PHE A 1 175 ? 6.687 7.462 -1.260 1.00 96.19 175 PHE A CA 1
ATOM 1324 C C . PHE A 1 175 ? 5.917 6.735 -2.368 1.00 96.19 175 PHE A C 1
ATOM 1326 O O . PHE A 1 175 ? 5.998 7.123 -3.530 1.00 96.19 175 PHE A O 1
ATOM 1333 N N . THR A 1 176 ? 5.114 5.738 -2.000 1.00 96.12 176 THR A N 1
ATOM 1334 C CA . THR A 1 176 ? 4.297 4.954 -2.938 1.00 96.12 176 THR A CA 1
ATOM 1335 C C . THR A 1 176 ? 3.352 5.853 -3.736 1.00 96.12 176 THR A C 1
ATOM 1337 O O . THR A 1 176 ? 3.290 5.777 -4.963 1.00 96.12 176 THR A O 1
ATOM 1340 N N . TRP A 1 177 ? 2.657 6.761 -3.047 1.00 95.12 177 TRP A N 1
ATOM 1341 C CA . TRP A 1 177 ? 1.664 7.637 -3.658 1.00 95.12 177 TRP A CA 1
ATOM 1342 C C . TRP A 1 177 ? 2.250 8.565 -4.720 1.00 95.12 177 TRP A C 1
ATOM 1344 O O . TRP A 1 177 ? 1.654 8.733 -5.782 1.00 95.12 177 TRP A O 1
ATOM 1354 N N . TRP A 1 178 ? 3.418 9.150 -4.456 1.00 94.25 178 TRP A N 1
ATOM 1355 C CA . TRP A 1 178 ? 4.082 10.028 -5.414 1.00 94.25 178 TRP A CA 1
ATOM 1356 C C . TRP A 1 178 ? 4.840 9.234 -6.484 1.00 94.25 178 TRP A C 1
ATOM 1358 O O . TRP A 1 178 ? 4.529 9.327 -7.671 1.00 94.25 178 TRP A O 1
ATOM 1368 N N . PHE A 1 179 ? 5.818 8.427 -6.066 1.00 93.69 179 PHE A N 1
ATOM 1369 C CA . PHE A 1 179 ? 6.810 7.852 -6.975 1.00 93.69 179 PHE A CA 1
ATOM 1370 C C . PHE A 1 179 ? 6.298 6.660 -7.779 1.00 93.69 179 PHE A C 1
ATOM 1372 O O . PHE A 1 179 ? 6.879 6.356 -8.816 1.00 93.69 179 PHE A O 1
ATOM 1379 N N . SER A 1 180 ? 5.237 5.985 -7.330 1.00 93.62 180 SER A N 1
ATOM 1380 C CA . SER A 1 180 ? 4.725 4.778 -8.005 1.00 93.62 180 SER A CA 1
ATOM 1381 C C . SER A 1 180 ? 3.326 4.948 -8.584 1.00 93.62 180 SER A C 1
ATOM 1383 O O . SER A 1 180 ? 2.995 4.288 -9.559 1.00 93.62 180 SER A O 1
ATOM 1385 N N . LEU A 1 181 ? 2.522 5.850 -8.013 1.00 93.25 181 LEU A N 1
ATOM 1386 C CA . LEU A 1 181 ? 1.123 6.040 -8.408 1.00 93.25 181 LEU A CA 1
ATOM 1387 C C . LEU A 1 181 ? 0.810 7.426 -8.976 1.00 93.25 181 LEU A C 1
ATOM 1389 O O . LEU A 1 181 ? -0.326 7.657 -9.386 1.00 93.25 181 LEU A O 1
ATOM 1393 N N . GLY A 1 182 ? 1.759 8.367 -8.965 1.00 92.19 182 GLY A N 1
ATOM 1394 C CA . GLY A 1 182 ? 1.593 9.656 -9.642 1.00 92.19 182 GLY A CA 1
ATOM 1395 C C . GLY A 1 182 ? 0.453 10.478 -9.042 1.00 92.19 182 GLY A C 1
ATOM 1396 O O . GLY A 1 182 ? -0.314 11.126 -9.752 1.00 92.19 182 GLY A O 1
ATOM 1397 N N . LEU A 1 183 ? 0.280 10.378 -7.721 1.00 91.38 183 LEU A N 1
ATOM 1398 C CA . LEU A 1 183 ? -0.866 10.899 -6.972 1.00 91.38 183 LEU A CA 1
ATOM 1399 C C . LEU A 1 183 ? -2.231 10.349 -7.427 1.00 91.38 183 LEU A C 1
ATOM 1401 O O . LEU A 1 183 ? -3.253 10.982 -7.189 1.00 91.38 183 LEU A O 1
ATOM 1405 N N . GLY A 1 184 ? -2.263 9.189 -8.081 1.00 87.94 184 GLY A N 1
ATOM 1406 C CA . GLY A 1 184 ? -3.463 8.618 -8.695 1.00 87.94 184 GLY A CA 1
ATOM 1407 C C . GLY A 1 184 ? -3.923 9.339 -9.957 1.00 87.94 184 GLY A C 1
ATOM 1408 O O . GLY A 1 184 ? -5.111 9.349 -10.260 1.00 87.94 184 GLY A O 1
ATOM 1409 N N . GLY A 1 185 ? -3.005 9.996 -10.673 1.00 89.75 185 GLY A N 1
ATOM 1410 C CA . GLY A 1 185 ? -3.345 10.737 -11.888 1.00 89.75 185 GLY A CA 1
ATOM 1411 C C . GLY A 1 185 ? -4.121 12.030 -11.615 1.00 89.75 185 GLY A C 1
ATOM 1412 O O . GLY A 1 185 ? -4.661 12.642 -12.535 1.00 89.75 185 GLY A O 1
ATOM 1413 N N . LEU A 1 186 ? -4.176 12.498 -10.362 1.00 90.44 186 LEU A N 1
ATOM 1414 C CA . LEU A 1 186 ? -4.872 13.742 -10.006 1.00 90.44 186 LEU A CA 1
ATOM 1415 C C . LEU A 1 186 ? -4.317 14.966 -10.752 1.00 90.44 186 LEU A C 1
ATOM 1417 O O . LEU A 1 186 ? -5.051 15.914 -11.018 1.00 90.44 186 LEU A O 1
ATOM 1421 N N . LEU A 1 187 ? -3.031 14.945 -11.115 1.00 89.38 187 LEU A N 1
ATOM 1422 C CA . LEU A 1 187 ? -2.379 16.037 -11.844 1.00 89.38 187 LEU A CA 1
ATOM 1423 C C . LEU A 1 187 ? -2.621 16.000 -13.360 1.00 89.38 187 LEU A C 1
ATOM 1425 O O . LEU A 1 187 ? -2.304 16.975 -14.038 1.00 89.38 187 LEU A O 1
ATOM 1429 N N . THR A 1 188 ? -3.171 14.910 -13.900 1.00 87.31 188 THR A N 1
ATOM 1430 C CA . THR A 1 188 ? -3.443 14.765 -15.342 1.00 87.31 188 THR A CA 1
ATOM 1431 C C . THR A 1 188 ? -4.879 15.141 -15.708 1.00 87.31 188 THR A C 1
ATOM 1433 O O . THR A 1 188 ? -5.196 15.298 -16.884 1.00 87.31 188 THR A O 1
ATOM 1436 N N . GLY A 1 189 ? -5.759 15.295 -14.711 1.00 83.69 189 GLY A N 1
ATOM 1437 C CA . GLY A 1 189 ? -7.196 15.504 -14.911 1.00 83.69 189 GLY A CA 1
ATOM 1438 C C . GLY A 1 189 ? -7.969 14.230 -15.273 1.00 83.69 189 GLY A C 1
ATOM 1439 O O . GLY A 1 189 ? -9.177 14.308 -15.485 1.00 83.69 189 GLY A O 1
ATOM 1440 N N . LEU A 1 190 ? -7.294 13.075 -15.331 1.00 83.69 190 LEU A N 1
ATOM 1441 C CA . LEU A 1 190 ? -7.904 11.766 -15.594 1.00 83.69 190 LEU A CA 1
ATOM 1442 C C . LEU A 1 190 ? -8.130 10.947 -14.315 1.00 83.69 190 LEU A C 1
ATOM 1444 O O . LEU A 1 190 ? -8.935 10.019 -14.329 1.00 83.69 190 LEU A O 1
ATOM 1448 N N . GLY A 1 191 ? -7.435 11.281 -13.222 1.00 82.31 191 GLY A N 1
ATOM 1449 C CA . GLY A 1 191 ? -7.575 10.592 -11.941 1.00 82.31 191 GLY A CA 1
ATOM 1450 C C . GLY A 1 191 ? -8.989 10.701 -11.369 1.00 82.31 191 GLY A C 1
ATOM 1451 O O . GLY A 1 191 ? -9.522 11.800 -11.207 1.00 82.31 191 GLY A O 1
ATOM 1452 N N . THR A 1 192 ? -9.589 9.557 -11.041 1.00 81.94 192 THR A N 1
ATOM 1453 C CA . THR A 1 192 ? -10.937 9.470 -10.455 1.00 81.94 192 THR A CA 1
ATOM 1454 C C . THR A 1 192 ? -10.931 9.463 -8.929 1.00 81.94 192 THR A C 1
ATOM 1456 O O . THR A 1 192 ? -11.930 9.829 -8.309 1.00 81.94 192 THR A O 1
ATOM 1459 N N . ASP A 1 193 ? -9.815 9.068 -8.319 1.00 83.81 193 ASP A N 1
ATOM 1460 C CA . ASP A 1 193 ? -9.624 8.966 -6.876 1.00 83.81 193 ASP A CA 1
ATOM 1461 C C . ASP A 1 193 ? -8.114 8.977 -6.532 1.00 83.81 193 ASP A C 1
ATOM 1463 O O . ASP A 1 193 ? -7.273 8.860 -7.425 1.00 83.81 193 ASP A O 1
ATOM 1467 N N . PRO A 1 194 ? -7.729 9.172 -5.256 1.00 83.62 194 PRO A N 1
ATOM 1468 C CA . PRO A 1 194 ? -6.330 9.349 -4.880 1.00 83.62 194 PRO A CA 1
ATOM 1469 C C . PRO A 1 194 ? -5.566 8.024 -4.670 1.00 83.62 194 PRO A C 1
ATOM 1471 O O . PRO A 1 194 ? -4.432 8.075 -4.187 1.00 83.62 194 PRO A O 1
ATOM 1474 N N . ASN A 1 195 ? -6.140 6.865 -5.025 1.00 90.00 195 ASN A N 1
ATOM 1475 C CA . ASN A 1 195 ? -5.616 5.513 -4.807 1.00 90.00 195 ASN A CA 1
ATOM 1476 C C . ASN A 1 195 ? -5.525 5.056 -3.331 1.00 90.00 195 ASN A C 1
ATOM 1478 O O . ASN A 1 195 ? -5.932 5.733 -2.382 1.00 90.00 195 ASN A O 1
ATOM 1482 N N . THR A 1 196 ? -4.988 3.848 -3.145 1.00 92.00 196 THR A N 1
ATOM 1483 C CA . THR A 1 196 ? -4.805 3.134 -1.873 1.00 92.00 196 THR A CA 1
ATOM 1484 C C . THR A 1 196 ? -4.053 3.921 -0.783 1.00 92.00 196 THR A C 1
ATOM 1486 O O . THR A 1 196 ? -4.544 3.961 0.353 1.00 92.00 196 THR A O 1
ATOM 1489 N N . PRO A 1 197 ? -2.894 4.569 -1.036 1.00 94.31 197 PRO A N 1
ATOM 1490 C CA . PRO A 1 197 ? -2.071 5.066 0.069 1.00 94.31 197 PRO A CA 1
ATOM 1491 C C . PRO A 1 197 ? -2.704 6.188 0.913 1.00 94.31 197 PRO A C 1
ATOM 1493 O O . PRO A 1 197 ? -2.664 6.086 2.142 1.00 94.31 197 PRO A O 1
ATOM 1496 N N . PRO A 1 198 ? -3.340 7.224 0.330 1.00 92.62 198 PRO A N 1
ATOM 1497 C CA . PRO A 1 198 ? -3.993 8.287 1.103 1.00 92.62 198 PRO A CA 1
ATOM 1498 C C . PRO A 1 198 ? -5.118 7.795 2.010 1.00 92.62 198 PRO A C 1
ATOM 1500 O O . PRO A 1 198 ? -5.300 8.321 3.109 1.00 92.62 198 PRO A O 1
ATOM 1503 N N . LEU A 1 199 ? -5.849 6.763 1.586 1.00 91.62 199 LEU A N 1
ATOM 1504 C CA . LEU A 1 199 ? -6.919 6.168 2.385 1.00 91.62 199 LEU A CA 1
ATOM 1505 C C . LEU A 1 199 ? -6.356 5.459 3.624 1.00 91.62 199 LEU A C 1
ATOM 1507 O O . LEU A 1 199 ? -6.873 5.646 4.728 1.00 91.62 199 LEU A O 1
ATOM 1511 N N . ILE A 1 200 ? -5.258 4.711 3.471 1.00 92.75 200 ILE A N 1
ATOM 1512 C CA . ILE A 1 200 ? -4.574 4.065 4.602 1.00 92.75 200 ILE A CA 1
ATOM 1513 C C . ILE A 1 200 ? -3.965 5.121 5.539 1.00 92.75 200 ILE A C 1
ATOM 1515 O O . ILE A 1 200 ? -4.113 5.018 6.758 1.00 92.75 200 ILE A O 1
ATOM 1519 N N . LEU A 1 201 ? -3.350 6.178 4.998 1.00 92.31 201 LEU A N 1
ATOM 1520 C CA . LEU A 1 201 ? -2.818 7.297 5.790 1.00 92.31 201 LEU A CA 1
ATOM 1521 C C . LEU A 1 201 ? -3.897 7.959 6.658 1.00 92.31 201 LEU A C 1
ATOM 1523 O O . LEU A 1 201 ? -3.693 8.189 7.856 1.00 92.31 201 LEU A O 1
ATOM 1527 N N . LEU A 1 202 ? -5.062 8.236 6.070 1.00 90.75 202 LEU A N 1
ATOM 1528 C CA . LEU A 1 202 ? -6.189 8.831 6.785 1.00 90.75 202 LEU A CA 1
ATOM 1529 C C . LEU A 1 202 ? -6.654 7.924 7.931 1.00 90.75 202 LEU A C 1
ATOM 1531 O O . LEU A 1 202 ? -6.827 8.384 9.061 1.00 90.75 202 LEU A O 1
ATOM 1535 N N . LEU A 1 203 ? -6.778 6.624 7.659 1.00 88.94 203 LEU A N 1
ATOM 1536 C CA . LEU A 1 203 ? -7.141 5.614 8.649 1.00 88.94 203 LEU A CA 1
ATOM 1537 C C . LEU A 1 203 ? -6.130 5.514 9.802 1.00 88.94 203 LEU A C 1
ATOM 1539 O O . LEU A 1 203 ? -6.520 5.334 10.955 1.00 88.94 203 LEU A O 1
ATOM 1543 N N . MET A 1 204 ? -4.838 5.677 9.525 1.00 89.38 204 MET A N 1
ATOM 1544 C CA . MET A 1 204 ? -3.777 5.593 10.534 1.00 89.38 204 MET A CA 1
ATOM 1545 C C . MET A 1 204 ? -3.614 6.872 11.373 1.00 89.38 204 MET A C 1
ATOM 1547 O O . MET A 1 204 ? -2.989 6.835 12.437 1.00 89.38 204 MET A O 1
ATOM 1551 N N . THR A 1 205 ? -4.195 7.999 10.950 1.00 88.12 205 THR A N 1
ATOM 1552 C CA . THR A 1 205 ? -4.017 9.309 11.604 1.00 88.12 205 THR A CA 1
ATOM 1553 C C . THR A 1 205 ? -4.379 9.315 13.101 1.00 88.12 205 THR A C 1
ATOM 1555 O O . THR A 1 205 ? -3.569 9.803 13.897 1.00 88.12 205 THR A O 1
ATOM 1558 N N . PRO A 1 206 ? -5.512 8.736 13.554 1.00 86.06 206 PRO A N 1
ATOM 1559 C CA . PRO A 1 206 ? -5.849 8.689 14.979 1.00 86.06 206 PRO A CA 1
ATOM 1560 C C . PRO A 1 206 ? -4.796 7.965 15.830 1.00 86.06 206 PRO A C 1
ATOM 1562 O O . PRO A 1 206 ? -4.492 8.399 16.940 1.00 86.06 206 PRO A O 1
ATOM 1565 N N . TYR A 1 207 ? -4.185 6.904 15.295 1.00 84.12 207 TYR A N 1
ATOM 1566 C CA . TYR A 1 207 ? -3.128 6.159 15.981 1.00 84.12 207 TYR A CA 1
ATOM 1567 C C . TYR A 1 207 ? -1.833 6.962 16.084 1.00 84.12 207 TYR A C 1
ATOM 1569 O O . TYR A 1 207 ? -1.181 6.927 17.127 1.00 84.12 207 TYR A O 1
ATOM 1577 N N . ILE A 1 208 ? -1.486 7.741 15.055 1.00 82.12 208 ILE A N 1
ATOM 1578 C CA . ILE A 1 208 ? -0.329 8.650 15.090 1.00 82.12 208 ILE A CA 1
ATOM 1579 C C . ILE A 1 208 ? -0.512 9.699 16.192 1.00 82.12 208 ILE A C 1
ATOM 1581 O O . ILE A 1 208 ? 0.410 9.953 16.971 1.00 82.12 208 ILE A O 1
ATOM 1585 N N . LEU A 1 209 ? -1.703 10.296 16.281 1.00 84.69 209 LEU A N 1
ATOM 1586 C CA . LEU A 1 209 ? -2.015 11.304 17.296 1.00 84.69 209 LEU A CA 1
ATOM 1587 C C . LEU A 1 209 ? -2.012 10.710 18.709 1.00 84.69 209 LEU A C 1
ATOM 1589 O O . LEU A 1 209 ? -1.439 11.308 19.621 1.00 84.69 209 LEU A O 1
ATOM 1593 N N . TRP A 1 210 ? -2.566 9.510 18.881 1.00 80.94 210 TRP A N 1
ATOM 1594 C CA . TRP A 1 210 ? -2.564 8.811 20.165 1.00 80.94 210 TRP A CA 1
ATOM 1595 C C . TRP A 1 210 ? -1.152 8.441 20.637 1.00 80.94 210 TRP A C 1
ATOM 1597 O O . TRP A 1 210 ? -0.810 8.697 21.792 1.00 80.94 210 TRP A O 1
ATOM 1607 N N . CYS A 1 211 ? -0.283 7.955 19.737 1.00 75.75 211 CYS A N 1
ATOM 1608 C CA . CYS A 1 211 ? 1.133 7.707 20.043 1.00 75.75 211 CYS A CA 1
ATOM 1609 C C . CYS A 1 211 ? 1.824 8.941 20.649 1.00 75.75 211 CYS A C 1
ATOM 1611 O O . CYS A 1 211 ? 2.676 8.805 21.526 1.00 75.75 211 CYS A O 1
ATOM 1613 N N . ARG A 1 212 ? 1.485 10.148 20.170 1.00 74.44 212 ARG A N 1
ATOM 1614 C CA . ARG A 1 212 ? 2.074 11.402 20.667 1.00 74.44 212 ARG A CA 1
ATOM 1615 C C . ARG A 1 212 ? 1.594 11.739 22.079 1.00 74.44 212 ARG A C 1
ATOM 1617 O O . ARG A 1 212 ? 2.410 12.147 22.896 1.00 74.44 212 ARG A O 1
ATOM 1624 N N . GLN A 1 213 ? 0.306 11.549 22.358 1.00 76.75 213 GLN A N 1
ATOM 1625 C CA . GLN A 1 213 ? -0.297 11.839 23.666 1.00 76.75 213 GLN A CA 1
ATOM 1626 C C . GLN A 1 213 ? 0.152 10.852 24.753 1.00 76.75 213 GLN A C 1
ATOM 1628 O O . GLN A 1 213 ? 0.413 11.246 25.885 1.00 76.75 213 GLN A O 1
ATOM 1633 N N . ALA A 1 214 ? 0.287 9.565 24.418 1.00 69.69 214 ALA A N 1
ATOM 1634 C CA . ALA A 1 214 ? 0.748 8.559 25.374 1.00 69.69 214 ALA A CA 1
ATOM 1635 C C . ALA A 1 214 ? 2.188 8.825 25.857 1.00 69.69 214 ALA A C 1
ATOM 1637 O O . ALA A 1 214 ? 2.499 8.593 27.021 1.00 69.69 214 ALA A O 1
ATOM 1638 N N . GLN A 1 215 ? 3.054 9.350 24.982 1.00 60.47 215 GLN A N 1
ATOM 1639 C CA . GLN A 1 215 ? 4.440 9.689 25.323 1.00 60.47 215 GLN A CA 1
ATOM 1640 C C . GLN A 1 215 ? 4.556 10.955 26.182 1.00 60.47 215 GLN A C 1
ATOM 1642 O O . GLN A 1 215 ? 5.406 10.993 27.065 1.00 60.47 215 GLN A O 1
ATOM 1647 N N . SER A 1 216 ? 3.708 11.969 25.968 1.00 65.19 216 SER A N 1
ATOM 1648 C CA . SER A 1 216 ? 3.745 13.204 26.770 1.00 65.19 216 SER A CA 1
ATOM 1649 C C . SER A 1 216 ? 3.320 13.005 28.224 1.00 65.19 216 SER A C 1
ATOM 1651 O O . SER A 1 216 ? 3.679 13.807 29.070 1.00 65.19 216 SER A O 1
ATOM 1653 N N . ASN A 1 217 ? 2.561 11.949 28.523 1.00 62.69 217 ASN A N 1
ATOM 1654 C CA . ASN A 1 217 ? 2.100 11.656 29.883 1.00 62.69 217 ASN A CA 1
ATOM 1655 C C . ASN A 1 217 ? 3.113 10.835 30.705 1.00 62.69 217 ASN A C 1
ATOM 1657 O O . ASN A 1 217 ? 2.838 10.518 31.859 1.00 62.69 217 ASN A O 1
ATOM 1661 N N . GLN A 1 218 ? 4.245 10.442 30.110 1.00 57.16 218 GLN A N 1
ATOM 1662 C CA . GLN A 1 218 ? 5.306 9.658 30.761 1.00 57.16 218 GLN A CA 1
ATOM 1663 C C . GLN A 1 218 ? 6.574 10.476 31.063 1.00 57.16 218 GLN A C 1
ATOM 1665 O O . GLN A 1 218 ? 7.508 9.937 31.654 1.00 57.16 218 GLN A O 1
ATOM 1670 N N . THR A 1 219 ? 6.611 11.746 30.651 1.00 50.94 219 THR A N 1
ATOM 1671 C CA . THR A 1 219 ? 7.690 12.715 30.913 1.00 50.94 219 THR A CA 1
ATOM 1672 C C . THR A 1 219 ? 7.251 13.727 31.952 1.00 50.94 219 THR A C 1
ATOM 1674 O O . THR A 1 219 ? 8.062 14.030 32.850 1.00 50.94 219 THR A O 1
#